Protein AF-A0A2T7Q1V1-F1 (afdb_monomer_lite)

Radius of gyration: 22.01 Å; chains: 1; bounding box: 54×46×66 Å

Secondary structure (DSSP, 8-state):
-----TT---SS-----B-GGGPEEE-GGG--EEEETTEEEETTTTEESSPPSS--TTS-TTBSGGG-TTT---SSS--EEEEEE-SGGG-S-EEEEEEETTEEE-TTS-B--S---HHHHHHHHHHHHHHTSHHHHHHHHHHHT-SS-EEEEEGGG-SSSTTS-EEEEESS-GGGGGHHHHHHTT-S-PPSS--EEEEEE-TT--EEEETTEEEE-HHHHHHHHHHHHHHHHHT------TTSSS--HHHHHHHHHHHHHHHHTTPPPB-EEEEE-TTS-EEEEE-B-TTSPBPP-PPPPPPGGGGGG------

pLDDT: mean 84.34, std 14.97, range [38.72, 98.75]

Foldseek 3Di:
DDDDDPVPADPVGDDLQLDQLRFGWDCVVPQGWGDAPVFIARPVVQFTPDQDPADDPVDPSGHHQVVCSPVGRDSHLFAEKEWAADDDPSPHDIAIWTDDLLWTAGPSRHGDPDDCDDPNVLVSVLLNLLCPAPLSVVLSCLQGNAPAHEYEYAQCPVPVDHQAWAKDFDDPCQLQLQQQVCVVVVHDNHDHQFTYTYTHFRSQADWAAFVPGTDGDSSLSSQLRSLSRSSRRGNQDFQDDPPPQQGGPSNLQSLLRSQSSCVRVVHTRRFWDWDAHPVRDIGIDGQADPVRHGDDDDTRDGDPVCVVVCSDDRD

Sequence (315 aa):
MAGISSKALKPGTPENRKKFNGIEHTTEFDLNTYDAFYRNADPQIGRWWQIDPKPNEMQSLYSMMGNNPISNADPLGDTLRVSFRGGFLGLGRKREVTYNNGTLTNKDGSAYTGKVKGFLGKAVNALNTINGTTDGGKVVSSLQSSTNTFTVKSANLNPNKPGSSEFIETGKDINKSYAVAMTAAGQGKPVLGGVGGDIYWNPSGTSLPVVGGTGVSPITDLAHEMFHAYEANVGMLNNDDPQGTGLSRMEYRASYFENQIRNAIGQPYRREYWFRDASGNQGIAPLLDASGRPIYVPPTTIPPSLLPLGINLIY

Structure (mmCIF, N/CA/C/O backbone):
data_AF-A0A2T7Q1V1-F1
#
_entry.id   AF-A0A2T7Q1V1-F1
#
loop_
_atom_site.group_PDB
_atom_site.id
_atom_site.type_symbol
_atom_site.label_atom_id
_atom_site.label_alt_id
_atom_site.label_comp_id
_atom_site.label_asym_id
_atom_site.label_entity_id
_atom_site.label_seq_id
_atom_site.pdbx_PDB_ins_code
_atom_site.Cartn_x
_atom_site.Cartn_y
_atom_site.Cartn_z
_atom_site.occupancy
_atom_site.B_iso_or_equiv
_atom_site.auth_seq_id
_atom_site.auth_comp_id
_atom_site.auth_asym_id
_atom_site.auth_atom_id
_atom_site.pdbx_PDB_model_num
ATOM 1 N N . MET A 1 1 ? -14.981 -30.235 28.865 1.00 38.72 1 MET A N 1
ATOM 2 C CA . MET A 1 1 ? -14.876 -28.773 29.054 1.00 38.72 1 MET A CA 1
ATOM 3 C C . MET A 1 1 ? -16.260 -28.190 28.792 1.00 38.72 1 MET A C 1
ATOM 5 O O . MET A 1 1 ? -16.728 -28.272 27.665 1.00 38.72 1 MET A O 1
ATOM 9 N N . ALA A 1 2 ? -16.983 -27.771 29.833 1.00 40.97 2 ALA A N 1
ATOM 10 C CA . ALA A 1 2 ? -18.351 -27.267 29.693 1.00 40.97 2 ALA A CA 1
ATOM 11 C C . ALA A 1 2 ? -18.306 -25.761 29.391 1.00 40.97 2 ALA A C 1
ATOM 13 O O . ALA A 1 2 ? -17.833 -24.982 30.213 1.00 40.97 2 ALA A O 1
ATOM 14 N N . GLY A 1 3 ? -18.743 -25.363 28.195 1.00 42.75 3 GLY A N 1
ATOM 15 C CA . GLY A 1 3 ? -18.802 -23.962 27.785 1.00 42.75 3 GLY A CA 1
ATOM 16 C C . GLY A 1 3 ? -19.947 -23.235 28.484 1.00 42.75 3 GLY A C 1
ATOM 17 O O . GLY A 1 3 ? -21.109 -23.607 28.329 1.00 42.75 3 GLY A O 1
ATOM 18 N N . ILE A 1 4 ? -19.629 -22.190 29.246 1.00 53.44 4 ILE A N 1
ATOM 19 C CA . ILE A 1 4 ? -20.638 -21.306 29.832 1.00 53.44 4 ILE A CA 1
ATOM 20 C C . ILE A 1 4 ? -21.050 -20.294 28.757 1.00 53.44 4 ILE A C 1
ATOM 22 O O . ILE A 1 4 ? -20.253 -19.477 28.303 1.00 53.44 4 ILE A O 1
ATOM 26 N N . SER A 1 5 ? -22.309 -20.370 28.327 1.00 52.84 5 SER A N 1
ATOM 27 C CA . SER A 1 5 ? -22.935 -19.390 27.436 1.00 52.84 5 SER A CA 1
ATOM 28 C C . SER A 1 5 ? -23.187 -18.069 28.174 1.00 52.84 5 SER A C 1
ATOM 30 O O . SER A 1 5 ? -23.651 -18.064 29.315 1.00 52.84 5 SER A O 1
ATOM 32 N N . SER A 1 6 ? -22.979 -16.943 27.485 1.00 51.69 6 SER A N 1
ATOM 33 C CA . SER A 1 6 ? -23.220 -15.569 27.964 1.00 51.69 6 SER A CA 1
ATOM 34 C C . SER A 1 6 ? -24.662 -15.274 28.410 1.00 51.69 6 SER A C 1
ATOM 36 O O . SER A 1 6 ? -24.925 -14.211 28.966 1.00 51.69 6 SER A O 1
ATOM 38 N N . LYS A 1 7 ? -25.601 -16.209 28.211 1.00 50.59 7 LYS A N 1
ATOM 39 C CA . LYS A 1 7 ? -27.000 -16.105 28.656 1.00 50.59 7 LYS A CA 1
ATOM 40 C C . LYS A 1 7 ? -27.254 -16.579 30.099 1.00 50.59 7 LYS A C 1
ATOM 42 O O . LYS A 1 7 ? -28.388 -16.488 30.553 1.00 50.59 7 LYS A O 1
ATOM 47 N N . ALA A 1 8 ? -26.244 -17.074 30.823 1.00 51.19 8 ALA A N 1
ATOM 48 C CA . ALA A 1 8 ? -26.403 -17.673 32.160 1.00 51.19 8 ALA A CA 1
ATOM 49 C C . ALA A 1 8 ? -26.124 -16.729 33.358 1.00 51.19 8 ALA A C 1
ATOM 51 O O . ALA A 1 8 ? -26.020 -17.187 34.496 1.00 51.19 8 ALA A O 1
ATOM 52 N N . LEU A 1 9 ? -25.973 -15.421 33.138 1.00 54.28 9 LEU A N 1
ATOM 53 C CA . LEU A 1 9 ? -25.440 -14.489 34.138 1.00 54.28 9 LEU A CA 1
ATOM 54 C C . LEU A 1 9 ? -26.540 -13.782 34.968 1.00 54.28 9 LEU A C 1
ATOM 56 O O . LEU A 1 9 ? -27.310 -12.983 34.440 1.00 54.28 9 LEU A O 1
ATOM 60 N N . LYS A 1 10 ? -26.605 -14.088 36.277 1.00 51.00 10 LYS A N 1
ATOM 61 C CA . LYS A 1 10 ? -27.482 -13.464 37.301 1.00 51.00 10 LYS A CA 1
ATOM 62 C C . LYS A 1 10 ? -26.928 -12.102 37.790 1.00 51.00 10 LYS A C 1
ATOM 64 O O . LYS A 1 10 ? -25.728 -11.881 37.652 1.00 51.00 10 LYS A O 1
ATOM 69 N N . PRO A 1 11 ? -27.737 -11.212 38.409 1.00 45.94 11 PRO A N 1
ATOM 70 C CA . PRO A 1 11 ? -27.258 -9.935 38.959 1.00 45.94 11 PRO A CA 1
ATOM 71 C C . PRO A 1 11 ? -26.260 -10.189 40.102 1.00 45.94 11 PRO A C 1
ATOM 73 O O . PRO A 1 11 ? -26.594 -10.906 41.043 1.00 45.94 11 PRO A O 1
ATOM 76 N N . GLY A 1 12 ? -25.040 -9.648 39.993 1.00 52.34 12 GLY A N 1
ATOM 77 C CA . GLY A 1 12 ? -23.857 -10.078 40.771 1.00 52.34 12 GLY A CA 1
ATOM 78 C C . GLY A 1 12 ? -22.806 -10.840 39.941 1.00 52.34 12 GLY A C 1
ATOM 79 O O . GLY A 1 12 ? -22.002 -11.588 40.486 1.00 52.34 12 GLY A O 1
ATOM 80 N N . THR A 1 13 ? -22.861 -10.673 38.617 1.00 61.16 13 THR A N 1
ATOM 81 C CA . THR A 1 13 ? -21.975 -11.202 37.566 1.00 61.16 13 THR A CA 1
ATOM 82 C C . THR A 1 13 ? -20.467 -11.101 37.852 1.00 61.16 13 THR A C 1
ATOM 84 O O . THR A 1 13 ? -20.061 -10.247 38.637 1.00 61.16 13 THR A O 1
ATOM 87 N N . PRO A 1 14 ? -19.619 -11.903 37.164 1.00 58.81 14 PRO A N 1
ATOM 88 C CA . PRO A 1 14 ? -18.165 -11.794 37.251 1.00 58.81 14 PRO A CA 1
ATOM 89 C C . PRO A 1 14 ? -17.703 -10.370 36.932 1.00 58.81 14 PRO A C 1
ATOM 91 O O . PRO A 1 14 ? -18.271 -9.694 36.071 1.00 58.81 14 PRO A O 1
ATOM 94 N N . GLU A 1 15 ? -16.680 -9.927 37.655 1.00 63.25 15 GLU A N 1
ATOM 95 C CA . GLU A 1 15 ? -16.065 -8.613 37.496 1.00 63.25 15 GLU A CA 1
ATOM 96 C C . GLU A 1 15 ? -15.695 -8.350 36.028 1.00 63.25 15 GLU A C 1
ATOM 98 O O . GLU A 1 15 ? -15.137 -9.218 35.350 1.00 63.25 15 GLU A O 1
ATOM 103 N N . ASN A 1 16 ? -15.986 -7.144 35.526 1.00 68.81 16 ASN A N 1
ATOM 104 C CA . ASN A 1 16 ? -15.495 -6.737 34.215 1.00 68.81 16 ASN A CA 1
ATOM 105 C C . ASN A 1 16 ? -13.973 -6.560 34.280 1.00 68.81 16 ASN A C 1
ATOM 107 O O . ASN A 1 16 ? -13.468 -5.560 34.794 1.00 68.81 16 ASN A O 1
ATOM 111 N N . ARG A 1 17 ? -13.252 -7.537 33.730 1.00 75.25 17 ARG A N 1
ATOM 112 C CA . ARG A 1 17 ? -11.790 -7.520 33.665 1.00 75.25 17 ARG A CA 1
ATOM 113 C C . ARG A 1 17 ? -11.255 -6.610 32.567 1.00 75.25 17 ARG A C 1
ATOM 115 O O . ARG A 1 17 ? -10.113 -6.196 32.652 1.00 75.25 17 ARG A O 1
ATOM 122 N N . LYS A 1 18 ? -12.048 -6.226 31.565 1.00 70.69 18 LYS A N 1
ATOM 123 C CA . LYS A 1 18 ? -11.593 -5.306 30.512 1.00 70.69 18 LYS A CA 1
ATOM 124 C C . LYS A 1 18 ? -11.646 -3.865 31.016 1.00 70.69 18 LYS A C 1
ATOM 126 O O . LYS A 1 18 ? -12.703 -3.234 30.960 1.00 70.69 18 LYS A O 1
ATOM 131 N N . LYS A 1 19 ? -10.522 -3.374 31.548 1.00 78.19 19 LYS A N 1
ATOM 132 C CA . LYS A 1 19 ? -10.411 -2.050 32.188 1.00 78.19 19 LYS A CA 1
ATOM 133 C C . LYS A 1 19 ? -9.605 -1.086 31.307 1.00 78.19 19 LYS A C 1
ATOM 135 O O . LYS A 1 19 ? -10.123 -0.611 30.297 1.00 78.19 19 LYS A O 1
ATOM 140 N N . PHE A 1 20 ? -8.361 -0.777 31.674 1.00 65.31 20 PHE A N 1
ATOM 141 C CA . PHE A 1 20 ? -7.490 0.151 30.947 1.00 65.31 20 PHE A CA 1
ATOM 142 C C . PHE A 1 20 ? -7.353 -0.230 29.461 1.00 65.31 20 PHE A C 1
ATOM 144 O O . PHE A 1 20 ? -7.002 -1.360 29.133 1.00 65.31 20 PHE A O 1
ATOM 151 N N . ASN A 1 21 ? -7.679 0.705 28.559 1.00 60.19 21 ASN A N 1
ATOM 152 C CA . ASN A 1 21 ? -7.690 0.516 27.098 1.00 60.19 21 ASN A CA 1
ATOM 153 C C . ASN A 1 21 ? -8.472 -0.717 26.592 1.00 60.19 21 ASN A C 1
ATOM 155 O O . ASN A 1 21 ? -8.203 -1.210 25.502 1.00 60.19 21 ASN A O 1
ATOM 159 N N . GLY A 1 22 ? -9.443 -1.228 27.361 1.00 64.44 22 GLY A N 1
ATOM 160 C CA . GLY A 1 22 ? -10.198 -2.437 27.002 1.00 64.44 22 GLY A CA 1
ATOM 161 C C . GLY A 1 22 ? -9.392 -3.742 27.091 1.00 64.44 22 GLY A C 1
ATOM 162 O O . GLY A 1 22 ? -9.898 -4.790 26.681 1.00 64.44 22 GLY A O 1
ATOM 163 N N . ILE A 1 23 ? -8.175 -3.676 27.642 1.00 71.94 23 ILE A N 1
ATOM 164 C CA . ILE A 1 23 ? -7.266 -4.803 27.865 1.00 71.94 23 ILE A CA 1
ATOM 165 C C . ILE A 1 23 ? -7.710 -5.562 29.120 1.00 71.94 23 ILE A C 1
ATOM 167 O O . ILE A 1 23 ? -8.238 -4.968 30.069 1.00 71.94 23 ILE A O 1
ATOM 171 N N . GLU A 1 24 ? -7.541 -6.884 29.112 1.00 78.56 24 GLU A N 1
ATOM 172 C CA . GLU A 1 24 ? -7.927 -7.735 30.234 1.00 78.56 24 GLU A CA 1
ATOM 173 C C . GLU A 1 24 ? -6.992 -7.524 31.430 1.00 78.56 24 GLU A C 1
ATOM 175 O O . GLU A 1 24 ? -5.782 -7.669 31.331 1.00 78.56 24 GLU A O 1
ATOM 180 N N . HIS A 1 25 ? -7.570 -7.150 32.566 1.00 84.12 25 HIS A N 1
ATOM 181 C CA . HIS A 1 25 ? -6.905 -6.979 33.846 1.00 84.12 25 HIS A CA 1
ATOM 182 C C . HIS A 1 25 ? -6.891 -8.305 34.600 1.00 84.12 25 HIS A C 1
ATOM 184 O O . HIS A 1 25 ? -7.949 -8.895 34.853 1.00 84.12 25 HIS A O 1
ATOM 190 N N . THR A 1 26 ? -5.707 -8.725 35.023 1.00 80.81 26 THR A N 1
ATOM 191 C CA . THR A 1 26 ? -5.497 -9.903 35.855 1.00 80.81 26 THR A CA 1
ATOM 192 C C . THR A 1 26 ? -4.899 -9.513 37.203 1.00 80.81 26 THR A C 1
ATOM 194 O O . THR A 1 26 ? -4.046 -8.635 37.313 1.00 80.81 26 THR A O 1
ATOM 197 N N . THR A 1 27 ? -5.371 -10.174 38.255 1.00 80.81 27 THR A N 1
ATOM 198 C CA . THR A 1 27 ? -4.823 -10.082 39.616 1.00 80.81 27 THR A CA 1
ATOM 199 C C . THR A 1 27 ? -4.119 -11.378 40.004 1.00 80.81 27 THR A C 1
ATOM 201 O O . THR A 1 27 ? -3.985 -11.683 41.187 1.00 80.81 27 THR A O 1
ATOM 204 N N . GLU A 1 28 ? -3.728 -12.192 39.020 1.00 76.19 28 GLU A N 1
ATOM 205 C CA . GLU A 1 28 ? -3.004 -13.432 39.278 1.00 76.19 28 GLU A CA 1
ATOM 206 C C . GLU A 1 28 ? -1.693 -13.125 40.013 1.00 76.19 28 GLU A C 1
ATOM 208 O O . GLU A 1 28 ? -0.983 -12.175 39.675 1.00 76.19 28 GLU A O 1
ATOM 213 N N . PHE A 1 29 ? -1.418 -13.894 41.068 1.00 78.81 29 PHE A N 1
ATOM 214 C CA . PHE A 1 29 ? -0.290 -13.674 41.981 1.00 78.81 29 PHE A CA 1
ATOM 215 C C . PHE A 1 29 ? -0.235 -12.263 42.607 1.00 78.81 29 PHE A C 1
ATOM 217 O O . PHE A 1 29 ? 0.848 -11.789 42.937 1.00 78.81 29 PHE A O 1
ATOM 224 N N . ASP A 1 30 ? -1.382 -11.586 42.756 1.00 77.56 30 ASP A N 1
ATOM 225 C CA . ASP A 1 30 ? -1.507 -10.214 43.280 1.00 77.56 30 ASP A CA 1
ATOM 226 C C . ASP A 1 30 ? -0.736 -9.139 42.477 1.00 77.56 30 ASP A C 1
ATOM 228 O O . ASP A 1 30 ? -0.529 -8.019 42.947 1.00 77.56 30 ASP A O 1
ATOM 232 N N . LEU A 1 31 ? -0.349 -9.434 41.228 1.00 77.06 31 LEU A N 1
ATOM 233 C CA . LEU A 1 31 ? 0.515 -8.563 40.414 1.00 77.06 31 LEU A CA 1
ATOM 234 C C . LEU A 1 31 ? -0.212 -7.383 39.737 1.00 77.06 31 LEU A C 1
ATOM 236 O O . LEU A 1 31 ? 0.450 -6.437 39.317 1.00 77.06 31 LEU A O 1
ATOM 240 N N . ASN A 1 32 ? -1.550 -7.398 39.671 1.00 84.31 32 ASN A N 1
ATOM 241 C CA . ASN A 1 32 ? -2.395 -6.334 39.093 1.00 84.31 32 ASN A CA 1
ATOM 242 C C . ASN A 1 32 ? -1.916 -5.843 37.709 1.00 84.31 32 ASN A C 1
ATOM 244 O O . ASN A 1 32 ? -1.554 -4.677 37.539 1.00 84.31 32 ASN A O 1
ATOM 248 N N . THR A 1 33 ? -1.912 -6.729 36.713 1.00 86.12 33 THR A N 1
ATOM 249 C CA . THR A 1 33 ? -1.391 -6.453 35.365 1.00 86.12 33 THR A CA 1
ATOM 250 C C . THR A 1 33 ? -2.461 -6.503 34.281 1.00 86.12 33 THR A C 1
ATOM 252 O O . THR A 1 33 ? -3.592 -6.935 34.502 1.00 86.12 33 THR A O 1
ATOM 255 N N . TYR A 1 34 ? -2.113 -6.007 33.095 1.00 82.06 34 TYR A N 1
ATOM 256 C CA . TYR A 1 34 ? -2.966 -5.971 31.911 1.00 82.06 34 TYR A CA 1
ATOM 257 C C . TYR A 1 34 ? -2.398 -6.869 30.814 1.00 82.06 34 TYR A C 1
ATOM 259 O O . TYR A 1 34 ? -1.319 -6.591 30.302 1.00 82.06 34 TYR A O 1
ATOM 267 N N . ASP A 1 35 ? -3.131 -7.905 30.424 1.00 79.50 35 ASP A N 1
ATOM 268 C CA . ASP A 1 35 ? -2.711 -8.883 29.418 1.00 79.50 35 ASP A CA 1
ATOM 269 C C . ASP A 1 35 ? -3.146 -8.434 28.015 1.00 79.50 35 ASP A C 1
ATOM 271 O O . AS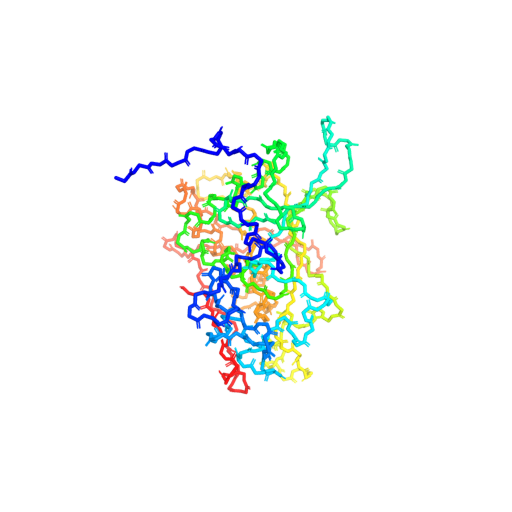P A 1 35 ? -4.274 -8.673 27.568 1.00 79.50 35 ASP A O 1
ATOM 275 N N . ALA A 1 36 ? -2.277 -7.675 27.341 1.00 71.75 36 ALA A N 1
ATOM 276 C CA . ALA A 1 36 ? -2.470 -7.323 25.941 1.00 71.75 36 ALA A CA 1
ATOM 277 C C . ALA A 1 36 ? -1.902 -8.436 25.054 1.00 71.75 36 ALA A C 1
ATOM 279 O O . ALA A 1 36 ? -0.895 -9.056 25.373 1.00 71.75 36 ALA A O 1
ATOM 280 N N . PHE A 1 37 ? -2.496 -8.632 23.876 1.00 64.44 37 PHE A N 1
ATOM 281 C CA . PHE A 1 37 ? -2.224 -9.793 23.017 1.00 64.44 37 PHE A CA 1
ATOM 282 C C . PHE A 1 37 ? -0.732 -10.073 22.740 1.00 64.44 37 PHE A C 1
ATOM 284 O O . PHE A 1 37 ? -0.329 -11.226 22.631 1.00 64.44 37 PHE A O 1
ATOM 291 N N . TYR A 1 38 ? 0.091 -9.026 22.635 1.00 62.25 38 TYR A N 1
ATOM 292 C CA . TYR A 1 38 ? 1.531 -9.162 22.404 1.00 62.25 38 TYR A CA 1
ATOM 293 C C . TYR A 1 38 ? 2.384 -8.982 23.668 1.00 62.25 38 TYR A C 1
ATOM 295 O O . TYR A 1 38 ? 3.568 -9.319 23.643 1.00 62.25 38 TYR A O 1
ATOM 303 N N . ARG A 1 39 ? 1.836 -8.385 24.738 1.00 78.88 39 ARG A N 1
ATOM 304 C CA . ARG A 1 39 ? 2.589 -7.923 25.914 1.00 78.88 39 ARG A CA 1
ATOM 305 C C . ARG A 1 39 ? 1.713 -7.738 27.150 1.00 78.88 39 ARG A C 1
ATOM 307 O O . ARG A 1 39 ? 0.607 -7.222 27.067 1.00 78.88 39 ARG A O 1
ATOM 314 N N . ASN A 1 40 ? 2.301 -7.971 28.313 1.00 83.88 40 ASN A N 1
ATOM 315 C CA . ASN A 1 40 ? 1.735 -7.625 29.606 1.00 83.88 40 ASN A CA 1
ATOM 316 C C . ASN A 1 40 ? 2.145 -6.206 30.003 1.00 83.88 40 ASN A C 1
ATOM 318 O O . ASN A 1 40 ? 3.335 -5.884 30.063 1.00 83.88 40 ASN A O 1
ATOM 322 N N . ALA A 1 41 ? 1.154 -5.361 30.262 1.00 80.56 41 ALA A N 1
ATOM 323 C CA . ALA A 1 41 ? 1.312 -4.024 30.810 1.00 80.56 41 ALA A CA 1
ATOM 324 C C . ALA A 1 41 ? 1.282 -4.075 32.338 1.00 80.56 41 ALA A C 1
ATOM 326 O O . ALA A 1 41 ? 0.350 -4.608 32.943 1.00 80.56 41 ALA A O 1
ATOM 327 N N . ASP A 1 42 ? 2.275 -3.448 32.954 1.00 85.94 42 ASP A N 1
ATOM 328 C CA . ASP A 1 42 ? 2.325 -3.208 34.385 1.00 85.94 42 ASP A CA 1
ATOM 329 C C . ASP A 1 42 ? 1.939 -1.750 34.670 1.00 85.94 42 ASP A C 1
ATOM 331 O O . ASP A 1 42 ? 2.714 -0.823 34.385 1.00 85.94 42 ASP A O 1
ATOM 335 N N . PRO A 1 43 ? 0.735 -1.516 35.215 1.00 78.81 43 PRO A N 1
ATOM 336 C CA . PRO A 1 43 ? 0.249 -0.173 35.482 1.00 78.81 43 PRO A CA 1
ATOM 337 C C . PRO A 1 43 ? 0.993 0.502 36.642 1.00 78.81 43 PRO A C 1
ATOM 339 O O . PRO A 1 43 ? 0.968 1.728 36.719 1.00 78.81 43 PRO A O 1
ATOM 342 N N . GLN A 1 44 ? 1.656 -0.254 37.526 1.00 81.00 44 GLN A N 1
ATOM 343 C CA . GLN A 1 44 ? 2.334 0.292 38.707 1.00 81.00 44 GLN A CA 1
ATOM 344 C C . GLN A 1 44 ? 3.626 1.011 38.318 1.00 81.00 44 GLN A C 1
ATOM 346 O O . GLN A 1 44 ? 3.949 2.067 38.859 1.00 81.00 44 GLN A O 1
ATOM 351 N N . ILE A 1 45 ? 4.348 0.454 37.345 1.00 81.06 45 ILE A N 1
ATOM 352 C CA . ILE A 1 45 ? 5.605 1.021 36.840 1.00 81.06 45 ILE A CA 1
ATOM 353 C C . ILE A 1 45 ? 5.445 1.729 35.490 1.00 81.06 45 ILE A C 1
ATOM 355 O O . ILE A 1 45 ? 6.377 2.392 35.034 1.00 81.06 45 ILE A O 1
ATOM 359 N N . GLY A 1 46 ? 4.285 1.605 34.837 1.00 76.50 46 GLY A N 1
ATOM 360 C CA . GLY A 1 46 ? 4.034 2.191 33.520 1.00 76.50 46 GLY A CA 1
ATOM 361 C C . GLY A 1 46 ? 4.946 1.599 32.442 1.00 76.50 46 GLY A C 1
ATOM 362 O O . GLY A 1 46 ? 5.514 2.332 31.621 1.00 76.50 46 GLY A O 1
ATOM 363 N N . ARG A 1 47 ? 5.149 0.278 32.478 1.00 82.06 47 ARG A N 1
ATOM 364 C CA . ARG A 1 47 ? 6.047 -0.451 31.572 1.00 82.06 47 ARG A CA 1
ATOM 365 C C . ARG A 1 47 ? 5.392 -1.712 31.037 1.00 82.06 47 ARG A C 1
ATOM 367 O O . ARG A 1 47 ? 4.483 -2.264 31.645 1.00 82.06 47 ARG A O 1
ATOM 374 N N . TRP A 1 48 ? 5.916 -2.185 29.919 1.00 81.75 48 TRP A N 1
ATOM 375 C CA . TRP A 1 48 ? 5.690 -3.544 29.453 1.00 81.75 48 TRP A CA 1
ATOM 376 C C . TRP A 1 48 ? 6.649 -4.501 30.152 1.00 81.75 48 TRP A C 1
ATOM 378 O O . TRP A 1 48 ? 7.784 -4.130 30.444 1.00 81.75 48 TRP A O 1
ATOM 388 N N . TRP A 1 49 ? 6.219 -5.732 30.404 1.00 81.75 49 TRP A N 1
ATOM 389 C CA . TRP A 1 49 ? 7.118 -6.784 30.893 1.00 81.75 49 TRP A CA 1
ATOM 390 C C . TRP A 1 49 ? 7.942 -7.415 29.774 1.00 81.75 49 TRP A C 1
ATOM 392 O O . TRP A 1 49 ? 9.060 -7.870 29.995 1.00 81.75 49 TRP A O 1
ATOM 402 N N . GLN A 1 50 ? 7.399 -7.424 28.563 1.00 82.69 50 GLN A N 1
ATOM 403 C CA . GLN A 1 50 ? 8.087 -7.847 27.357 1.00 82.69 50 GLN A CA 1
ATOM 404 C C . GLN A 1 50 ? 8.589 -6.622 26.597 1.00 82.69 50 GLN A C 1
ATOM 406 O O . GLN A 1 50 ? 7.996 -5.542 26.661 1.00 82.69 50 GLN A O 1
ATOM 411 N N . ILE A 1 51 ? 9.674 -6.814 25.849 1.00 72.62 51 ILE A N 1
ATOM 412 C CA . ILE A 1 51 ? 10.179 -5.814 24.910 1.00 72.62 51 ILE A CA 1
ATOM 413 C C . ILE A 1 51 ? 9.042 -5.411 23.969 1.00 72.62 51 ILE A C 1
ATOM 415 O O . ILE A 1 51 ? 8.325 -6.266 23.445 1.00 72.62 51 ILE A O 1
ATOM 419 N N . ASP A 1 52 ? 8.871 -4.105 23.775 1.00 59.22 52 ASP A N 1
ATOM 420 C CA . ASP A 1 52 ? 7.963 -3.561 22.778 1.00 59.22 52 ASP A CA 1
ATOM 421 C C . ASP A 1 52 ? 8.305 -4.162 21.413 1.00 59.22 52 ASP A C 1
ATOM 423 O O . ASP A 1 52 ? 9.441 -3.995 20.972 1.00 59.22 52 ASP A O 1
ATOM 427 N N . PRO A 1 53 ? 7.364 -4.828 20.713 1.00 58.31 53 PRO A N 1
ATOM 428 C CA . PRO A 1 53 ? 7.569 -5.205 19.319 1.00 58.31 53 PRO A CA 1
ATOM 429 C C . PRO A 1 53 ? 7.851 -3.986 18.419 1.00 58.31 53 PRO A C 1
ATOM 431 O O . PRO A 1 53 ? 8.316 -4.151 17.295 1.00 58.31 53 PRO A O 1
ATOM 434 N N . LYS A 1 54 ? 7.550 -2.772 18.903 1.00 56.16 54 LYS A N 1
ATOM 435 C CA . LYS A 1 54 ? 7.696 -1.465 18.255 1.00 56.16 54 LYS A CA 1
ATOM 436 C C . LYS A 1 54 ? 8.469 -0.479 19.154 1.00 56.16 54 LYS A C 1
ATOM 438 O O . LYS A 1 54 ? 7.916 0.542 19.579 1.00 56.16 54 LYS A O 1
ATOM 443 N N . PRO A 1 55 ? 9.735 -0.759 19.495 1.00 55.91 55 PRO A N 1
ATOM 444 C CA . PRO A 1 55 ? 10.482 0.120 20.377 1.00 55.91 55 PRO A CA 1
ATOM 445 C C . PRO A 1 55 ? 10.746 1.467 19.694 1.00 55.91 55 PRO A C 1
ATOM 447 O O . PRO A 1 55 ? 11.000 1.541 18.494 1.00 55.91 55 PRO A O 1
ATOM 450 N N . ASN A 1 56 ? 10.704 2.548 20.468 1.00 57.50 56 ASN A N 1
ATOM 451 C CA . ASN A 1 56 ? 11.200 3.851 20.039 1.00 57.50 56 ASN A CA 1
ATOM 452 C C . ASN A 1 56 ? 12.618 4.013 20.590 1.00 57.50 56 ASN A C 1
ATOM 454 O O . ASN A 1 56 ? 12.805 3.897 21.796 1.00 57.50 56 ASN A O 1
ATOM 458 N N . GLU A 1 57 ? 13.598 4.308 19.736 1.00 58.91 57 GLU A N 1
ATOM 459 C CA . GLU A 1 57 ? 15.012 4.459 20.120 1.00 58.91 57 GLU A CA 1
ATOM 460 C C . GLU A 1 57 ? 15.248 5.540 21.186 1.00 58.91 57 GLU A C 1
ATOM 462 O O . GLU A 1 57 ? 16.204 5.474 21.954 1.00 58.91 57 GLU A O 1
ATOM 467 N N . MET A 1 58 ? 14.355 6.530 21.268 1.00 55.22 58 MET A N 1
ATOM 468 C CA . MET A 1 58 ? 14.407 7.590 22.277 1.00 55.22 58 MET A CA 1
ATOM 469 C C . MET A 1 58 ? 13.763 7.188 23.611 1.00 55.22 58 MET A C 1
ATOM 471 O O . MET A 1 58 ? 13.673 8.006 24.529 1.00 55.22 58 MET A O 1
ATOM 475 N N . GLN A 1 59 ? 13.259 5.961 23.724 1.00 65.50 59 GLN A N 1
ATOM 476 C CA . GLN A 1 59 ? 12.564 5.461 24.899 1.00 65.50 59 GLN A CA 1
ATOM 477 C C . GLN A 1 59 ? 13.087 4.083 25.298 1.00 65.50 59 GLN A C 1
ATOM 479 O O . GLN A 1 59 ? 13.741 3.377 24.539 1.00 65.50 59 GLN A O 1
ATOM 484 N N . SER A 1 60 ? 12.794 3.686 26.534 1.00 74.81 60 SER A N 1
ATOM 485 C CA . SER A 1 60 ? 13.065 2.317 26.960 1.00 74.81 60 SER A CA 1
ATOM 486 C C . SER A 1 60 ? 12.327 1.328 26.053 1.00 74.81 60 SER A C 1
ATOM 488 O O . SER A 1 60 ? 11.166 1.556 25.712 1.00 74.81 60 SER A O 1
ATOM 490 N N . LEU A 1 61 ? 12.960 0.191 25.755 1.00 77.75 61 LEU A N 1
ATOM 491 C CA . LEU A 1 61 ? 12.331 -0.947 25.071 1.00 77.75 61 LEU A CA 1
ATOM 492 C C . LEU A 1 61 ? 11.074 -1.458 25.791 1.00 77.75 61 LEU A C 1
ATOM 494 O O . LEU A 1 61 ? 10.263 -2.150 25.195 1.00 77.75 61 LEU A O 1
ATOM 498 N N . TYR A 1 62 ? 10.901 -1.105 27.063 1.00 78.69 62 TYR A N 1
ATOM 499 C CA . TYR A 1 62 ? 9.752 -1.466 27.888 1.00 78.69 62 TYR A CA 1
ATOM 500 C C . TYR A 1 62 ? 8.791 -0.282 28.097 1.00 78.69 62 TYR A C 1
ATOM 502 O O . TYR A 1 62 ? 7.917 -0.332 28.959 1.00 78.69 62 TYR A O 1
ATOM 510 N N . SER A 1 63 ? 8.956 0.821 27.357 1.00 71.44 63 SER A N 1
ATOM 511 C CA . SER A 1 63 ? 8.152 2.039 27.510 1.00 71.44 63 SER A CA 1
ATOM 512 C C . SER A 1 63 ? 6.699 1.815 27.100 1.00 71.44 63 SER A C 1
ATOM 514 O O . SER A 1 63 ? 6.405 1.400 25.982 1.00 71.44 63 SER A O 1
ATOM 516 N N . MET A 1 64 ? 5.775 2.130 28.008 1.00 67.38 64 MET A N 1
ATOM 517 C CA . MET A 1 64 ? 4.341 1.967 27.805 1.00 67.38 64 MET A CA 1
ATOM 518 C C . MET A 1 64 ? 3.704 3.240 27.238 1.00 67.38 64 MET A C 1
ATOM 520 O O . MET A 1 64 ? 3.810 4.307 27.841 1.00 67.38 64 MET A O 1
ATOM 524 N N . MET A 1 65 ? 3.069 3.139 26.060 1.00 66.88 65 MET A N 1
ATOM 525 C CA . MET A 1 65 ? 2.322 4.216 25.379 1.00 66.88 65 MET A CA 1
ATOM 526 C C . MET A 1 65 ? 3.069 5.561 25.312 1.00 66.88 65 MET A C 1
ATOM 528 O O . MET A 1 65 ? 2.517 6.634 25.577 1.00 66.88 65 MET A O 1
ATOM 532 N N . GLY A 1 66 ? 4.362 5.526 24.984 1.00 65.44 66 GLY A N 1
ATOM 533 C CA . GLY A 1 66 ? 5.154 6.749 24.886 1.00 65.44 66 GLY A CA 1
ATOM 534 C C . GLY A 1 66 ? 5.432 7.419 26.235 1.00 65.44 66 GLY A C 1
ATOM 535 O O . GLY A 1 66 ? 5.705 8.617 26.257 1.00 65.44 66 GLY A O 1
ATOM 536 N N . ASN A 1 67 ? 5.320 6.678 27.343 1.00 67.31 67 ASN A N 1
ATOM 537 C CA . ASN A 1 67 ? 5.351 7.183 28.715 1.00 67.31 67 ASN A CA 1
ATOM 538 C C . ASN A 1 67 ? 4.192 8.145 29.059 1.00 67.31 67 ASN A C 1
ATOM 540 O O . ASN A 1 67 ? 4.266 8.882 30.041 1.00 67.31 67 ASN A O 1
ATOM 544 N N . ASN A 1 68 ? 3.121 8.151 28.255 1.00 64.81 68 ASN A N 1
ATOM 545 C CA . ASN A 1 68 ? 1.925 8.962 28.484 1.00 64.81 68 ASN A CA 1
ATOM 546 C C . ASN A 1 68 ? 0.634 8.147 28.244 1.00 64.81 68 ASN A C 1
ATOM 548 O O . ASN A 1 68 ? -0.083 8.387 27.268 1.00 64.81 68 ASN A O 1
ATOM 552 N N . PRO A 1 69 ? 0.315 7.191 29.137 1.00 52.75 69 PRO A N 1
ATOM 553 C CA . PRO A 1 69 ? -0.853 6.310 29.021 1.00 52.75 69 PRO A CA 1
ATOM 554 C C . PRO A 1 69 ? -2.210 7.020 29.193 1.00 52.75 69 PRO A C 1
ATOM 556 O O . PRO A 1 69 ? -3.248 6.393 29.001 1.00 52.75 69 PRO A O 1
ATOM 559 N N . ILE A 1 70 ? -2.219 8.309 29.559 1.00 56.25 70 ILE A N 1
ATOM 560 C CA . ILE A 1 70 ? -3.437 9.130 29.677 1.00 56.25 70 ILE A CA 1
ATOM 561 C C . ILE A 1 70 ? -3.834 9.697 28.309 1.00 56.25 70 ILE A C 1
ATOM 563 O O . ILE A 1 70 ? -5.008 9.670 27.945 1.00 56.25 70 ILE A O 1
ATOM 567 N N . SER A 1 71 ? -2.862 10.209 27.545 1.00 46.94 71 SER A N 1
ATOM 568 C CA . SER A 1 71 ? -3.113 10.808 26.226 1.00 46.94 71 SER A CA 1
ATOM 569 C C . SER A 1 71 ? -3.020 9.805 25.075 1.00 46.94 71 SER A C 1
ATOM 571 O O . SER A 1 71 ? -3.642 10.015 24.033 1.00 46.94 71 SER A O 1
ATOM 573 N N . ASN A 1 72 ? -2.247 8.730 25.247 1.00 49.16 72 ASN A N 1
ATOM 574 C CA . ASN A 1 72 ? -2.013 7.721 24.223 1.00 49.16 72 ASN A CA 1
ATOM 575 C C . ASN A 1 72 ? -2.704 6.415 24.623 1.00 49.16 72 ASN A C 1
ATOM 577 O O . ASN A 1 72 ? -2.266 5.717 25.535 1.00 49.16 72 ASN A O 1
ATOM 581 N N . ALA A 1 73 ? -3.777 6.081 23.912 1.00 49.31 73 ALA A N 1
ATOM 582 C CA . ALA A 1 73 ? -4.389 4.765 23.987 1.00 49.31 73 ALA A CA 1
ATOM 583 C C . ALA A 1 73 ? -3.800 3.895 22.878 1.00 49.31 73 ALA A C 1
ATOM 585 O O . ALA A 1 73 ? -3.877 4.257 21.703 1.00 49.31 73 ALA A O 1
ATOM 586 N N . ASP A 1 74 ? -3.250 2.745 23.254 1.00 53.44 74 ASP A N 1
ATOM 587 C CA . ASP A 1 74 ? -2.853 1.706 22.310 1.00 53.44 74 ASP A CA 1
ATOM 588 C C . ASP A 1 74 ? -3.548 0.387 22.682 1.00 53.44 74 ASP A C 1
ATOM 590 O O . ASP A 1 74 ? -2.958 -0.447 23.368 1.00 53.44 74 ASP A O 1
ATOM 594 N N . PRO A 1 75 ? -4.840 0.223 22.329 1.00 47.22 75 PRO A N 1
ATOM 595 C CA . PRO A 1 75 ? -5.611 -0.952 22.726 1.00 47.22 75 PRO A CA 1
ATOM 596 C C . PRO A 1 75 ? -5.086 -2.264 22.126 1.00 47.22 75 PRO A C 1
ATOM 598 O O . PRO A 1 75 ? -5.371 -3.322 22.678 1.00 47.22 75 PRO A O 1
ATOM 601 N N . LEU A 1 76 ? -4.370 -2.204 20.989 1.00 46.22 76 LEU A N 1
ATOM 602 C CA . LEU A 1 76 ? -3.979 -3.378 20.189 1.00 46.22 76 LEU A CA 1
ATOM 603 C C . LEU A 1 76 ? -2.642 -3.249 19.427 1.00 46.22 76 LEU A C 1
ATOM 605 O O . LEU A 1 76 ? -2.120 -4.256 18.958 1.00 46.22 76 LEU A O 1
ATOM 609 N N . GLY A 1 77 ? -2.071 -2.053 19.281 1.00 49.62 77 GLY A N 1
ATOM 610 C CA . GLY A 1 77 ? -0.942 -1.803 18.389 1.00 49.62 77 GLY A CA 1
ATOM 611 C C . GLY A 1 77 ? -1.353 -1.635 16.926 1.00 49.62 77 GLY A C 1
ATOM 612 O O . GLY A 1 77 ? -0.575 -2.038 16.071 1.00 49.62 77 GLY A O 1
ATOM 613 N N . ASP A 1 78 ? -2.521 -1.062 16.609 1.00 53.75 78 ASP A N 1
ATOM 614 C CA . ASP A 1 78 ? -3.114 -1.150 15.261 1.00 53.75 78 ASP A CA 1
ATOM 615 C C . ASP A 1 78 ? -3.294 0.205 14.551 1.00 53.75 78 ASP A C 1
ATOM 617 O O . ASP A 1 78 ? -3.970 1.113 15.051 1.00 53.75 78 ASP A O 1
ATOM 621 N N . THR A 1 79 ? -2.761 0.330 13.330 1.00 70.19 79 THR A N 1
ATOM 622 C CA . THR A 1 79 ? -2.741 1.604 12.582 1.00 70.19 79 THR A CA 1
ATOM 623 C C . THR A 1 79 ? -3.245 1.556 11.136 1.00 70.19 79 THR A C 1
ATOM 625 O O . THR A 1 79 ? -3.353 2.615 10.511 1.00 70.19 79 THR A O 1
ATOM 628 N N . LEU A 1 80 ? -3.662 0.390 10.624 1.00 87.12 80 LEU A N 1
ATOM 629 C CA . LEU A 1 80 ? -4.323 0.267 9.318 1.00 87.12 80 LEU A CA 1
ATOM 630 C C . LEU A 1 80 ? -5.846 0.433 9.451 1.00 87.12 80 LEU A C 1
ATOM 632 O O . LEU A 1 80 ? -6.547 -0.392 10.041 1.00 87.12 80 LEU A O 1
ATOM 636 N N . ARG A 1 81 ? -6.374 1.519 8.892 1.00 93.50 81 ARG A N 1
ATOM 637 C CA . ARG A 1 81 ? -7.780 1.925 8.992 1.00 93.50 81 ARG A CA 1
ATOM 638 C C . ARG A 1 81 ? -8.470 1.903 7.638 1.00 93.50 81 ARG A C 1
ATOM 640 O O . ARG A 1 81 ? -7.847 2.091 6.600 1.00 93.50 81 ARG A O 1
ATOM 647 N N . VAL A 1 82 ? -9.792 1.763 7.654 1.00 93.88 82 VAL A N 1
ATOM 648 C CA . VAL A 1 82 ? -10.656 1.946 6.483 1.00 93.88 82 VAL A CA 1
ATOM 649 C C . VAL A 1 82 ? -11.633 3.081 6.762 1.00 93.88 82 VAL A C 1
ATOM 651 O O . VAL A 1 82 ? -12.419 3.024 7.711 1.00 93.88 82 VAL A O 1
ATOM 654 N N . SER A 1 83 ? -11.610 4.110 5.915 1.00 95.06 83 SER A N 1
ATOM 655 C CA . SER A 1 83 ? -12.541 5.233 5.972 1.00 95.06 83 SER A CA 1
ATOM 656 C C . SER A 1 83 ? -13.651 5.086 4.941 1.00 95.06 83 SER A C 1
ATOM 658 O O . SER A 1 83 ? -13.406 4.900 3.751 1.00 95.06 83 SER A O 1
ATOM 660 N N . PHE A 1 84 ? -14.898 5.205 5.384 1.00 92.56 84 PHE A N 1
ATOM 661 C CA . PHE A 1 84 ? -16.071 5.041 4.531 1.00 92.56 84 PHE A CA 1
ATOM 662 C C . PHE A 1 84 ? -17.205 5.965 4.974 1.00 92.56 84 PHE A C 1
ATOM 664 O O . PHE A 1 84 ? -17.226 6.477 6.093 1.00 92.56 84 PHE A O 1
ATOM 671 N N . ARG A 1 85 ? -18.188 6.184 4.099 1.00 86.75 85 ARG A N 1
ATOM 672 C CA . ARG A 1 85 ? -19.430 6.872 4.470 1.00 86.75 85 ARG A CA 1
ATOM 673 C C . ARG A 1 85 ? -20.502 5.851 4.835 1.00 86.75 85 ARG A C 1
ATOM 675 O O . ARG A 1 85 ? -20.729 4.894 4.099 1.00 86.75 85 ARG A O 1
ATOM 682 N N . GLY A 1 86 ? -21.143 6.048 5.987 1.00 77.81 86 GLY A N 1
ATOM 683 C CA . GLY A 1 86 ? -22.301 5.256 6.406 1.00 77.81 86 GLY A CA 1
ATOM 684 C C . GLY A 1 86 ? -23.587 5.666 5.678 1.00 77.81 86 GLY A C 1
ATOM 685 O O . GLY A 1 86 ? -23.556 6.456 4.742 1.00 77.81 86 GLY A O 1
ATOM 686 N N . GLY A 1 87 ? -24.738 5.178 6.146 1.00 72.56 87 GLY A N 1
ATOM 687 C CA . GLY A 1 87 ? -26.053 5.534 5.591 1.00 72.56 87 GLY A CA 1
ATOM 688 C C . GLY A 1 87 ? -26.431 4.770 4.314 1.00 72.56 87 GLY A C 1
ATOM 689 O O . GLY A 1 87 ? -25.651 3.976 3.787 1.00 72.56 87 GLY A O 1
ATOM 690 N N . PHE A 1 88 ? -27.659 4.980 3.835 1.00 69.94 88 PHE A N 1
ATOM 691 C CA . PHE A 1 88 ? -28.147 4.370 2.595 1.00 69.94 88 PHE A CA 1
ATOM 692 C C . PHE A 1 88 ? -27.339 4.902 1.401 1.00 69.94 88 PHE A C 1
ATOM 694 O O . PHE A 1 88 ? -27.128 6.108 1.292 1.00 69.94 88 PHE A O 1
ATOM 701 N N . LEU A 1 89 ? -26.828 3.998 0.556 1.00 68.88 89 LEU A N 1
ATOM 702 C CA . LEU A 1 89 ? -25.974 4.314 -0.603 1.00 68.88 89 LEU A CA 1
ATOM 703 C C . LEU A 1 89 ? -24.720 5.168 -0.293 1.00 68.88 89 LEU A C 1
ATOM 705 O O . LEU A 1 89 ? -24.168 5.800 -1.185 1.00 68.88 89 LEU A O 1
ATOM 709 N N . GLY A 1 90 ? -24.234 5.180 0.956 1.00 64.94 90 GLY A N 1
ATOM 710 C CA . GLY A 1 90 ? -23.021 5.925 1.326 1.00 64.94 90 GLY A CA 1
ATOM 711 C C . GLY A 1 90 ? -23.207 7.444 1.440 1.00 64.94 90 GLY A C 1
ATOM 712 O O . GLY A 1 90 ? -22.226 8.185 1.428 1.00 64.94 90 GLY A O 1
ATOM 713 N N . LEU A 1 91 ? -24.447 7.923 1.572 1.00 72.56 91 LEU A N 1
ATOM 714 C CA . LEU A 1 91 ? -24.770 9.351 1.714 1.00 72.56 91 LEU A CA 1
ATOM 715 C C . LEU A 1 91 ? -24.707 9.867 3.164 1.00 72.56 91 LEU A C 1
ATOM 717 O O . LEU A 1 91 ? -24.976 11.034 3.433 1.00 72.56 91 LEU A O 1
ATOM 721 N N . GLY A 1 92 ? -24.374 9.008 4.124 1.00 78.06 92 GLY A N 1
ATOM 722 C CA . GLY A 1 92 ? -24.304 9.348 5.541 1.00 78.06 92 GLY A CA 1
ATOM 723 C C . GLY A 1 92 ? -22.948 9.900 5.991 1.00 78.06 92 GLY A C 1
ATOM 724 O O . GLY A 1 92 ? -22.070 10.260 5.204 1.00 78.06 92 GLY A O 1
ATOM 725 N N . ARG A 1 93 ? -22.780 9.961 7.318 1.00 85.06 93 ARG A N 1
ATOM 726 C CA . ARG A 1 93 ? -21.569 10.479 7.973 1.00 85.06 93 ARG A CA 1
ATOM 727 C C . ARG A 1 93 ? -20.345 9.607 7.681 1.00 85.06 93 ARG A C 1
ATOM 729 O O . ARG A 1 93 ? -20.457 8.380 7.593 1.00 85.06 93 ARG A O 1
ATOM 736 N N . LYS A 1 94 ? -19.178 10.254 7.597 1.00 89.25 94 LYS A N 1
ATOM 737 C CA . LYS A 1 94 ? -17.866 9.596 7.559 1.00 89.25 94 LYS A CA 1
ATOM 738 C C . LYS A 1 94 ? -17.677 8.753 8.827 1.00 89.25 94 LYS A C 1
ATOM 740 O O . LYS A 1 94 ? -18.017 9.195 9.924 1.00 89.25 94 LYS A O 1
ATOM 745 N N . ARG A 1 95 ? -17.152 7.545 8.657 1.00 91.25 95 ARG A N 1
ATOM 746 C CA . ARG A 1 95 ? -16.759 6.610 9.711 1.00 91.25 95 ARG A CA 1
ATOM 747 C C . ARG A 1 95 ? -15.382 6.049 9.384 1.00 91.25 95 ARG A C 1
ATOM 749 O O . ARG A 1 95 ? -15.006 5.961 8.217 1.00 91.25 95 ARG A O 1
ATOM 756 N N . GLU A 1 96 ? -14.654 5.673 10.422 1.00 92.62 96 GLU A N 1
ATOM 757 C CA . GLU A 1 96 ? -13.371 4.986 10.322 1.00 92.62 96 GLU A CA 1
ATOM 758 C C . GLU A 1 96 ? -13.411 3.771 11.239 1.00 92.62 96 GLU A C 1
ATOM 760 O O . GLU A 1 96 ? -13.925 3.854 12.357 1.00 92.62 96 GLU A O 1
ATOM 765 N N . VAL A 1 97 ? -12.911 2.651 10.732 1.00 93.25 97 VAL A N 1
ATOM 766 C CA . VAL A 1 97 ? -12.728 1.407 11.484 1.00 93.25 97 VAL A CA 1
ATOM 767 C C . VAL A 1 97 ? -11.295 0.943 11.310 1.00 93.25 97 VAL A C 1
ATOM 769 O O . VAL A 1 97 ? -10.693 1.173 10.261 1.00 93.25 97 VAL A O 1
ATOM 772 N N . THR A 1 98 ? -10.760 0.294 12.327 1.00 92.06 98 THR A N 1
ATOM 773 C CA . THR A 1 98 ? -9.448 -0.342 12.272 1.00 92.06 98 THR A CA 1
ATOM 774 C C . THR A 1 98 ? -9.608 -1.757 11.732 1.00 92.06 98 THR A C 1
ATOM 776 O O . THR A 1 98 ? -10.538 -2.462 12.124 1.00 92.06 98 THR A O 1
ATOM 779 N N . TYR A 1 99 ? -8.731 -2.149 10.811 1.00 91.88 99 TYR A N 1
ATOM 780 C CA . TYR A 1 99 ? -8.659 -3.498 10.259 1.00 91.88 99 TYR A CA 1
ATOM 781 C C . TYR A 1 99 ? -7.520 -4.272 10.930 1.00 91.88 99 TYR A C 1
ATOM 783 O O . TYR A 1 99 ? -6.356 -3.896 10.798 1.00 91.88 99 TYR A O 1
ATOM 791 N N . ASN A 1 100 ? -7.851 -5.383 11.588 1.00 86.19 100 ASN A N 1
ATOM 792 C CA . ASN A 1 100 ? -6.890 -6.301 12.192 1.00 86.19 100 ASN A CA 1
ATOM 793 C C . ASN A 1 100 ? -7.201 -7.735 11.743 1.00 86.19 100 ASN A C 1
ATOM 795 O O . ASN A 1 100 ? -8.136 -8.362 12.238 1.00 86.19 100 ASN A O 1
ATOM 799 N N . ASN A 1 101 ? -6.448 -8.227 10.759 1.00 82.31 101 ASN A N 1
ATOM 800 C CA . ASN A 1 101 ? -6.548 -9.594 10.230 1.00 82.31 101 ASN A CA 1
ATOM 801 C C . ASN A 1 101 ? -7.993 -10.069 9.970 1.00 82.31 101 ASN A C 1
ATOM 803 O O . ASN A 1 101 ? -8.413 -11.135 10.414 1.00 82.31 101 ASN A O 1
ATOM 807 N N . GLY A 1 102 ? -8.787 -9.240 9.287 1.00 83.62 102 GLY A N 1
ATOM 808 C CA . GLY A 1 102 ? -10.192 -9.522 8.968 1.00 83.62 102 GLY A CA 1
ATOM 809 C C . GLY A 1 102 ? -11.197 -9.137 10.050 1.00 83.62 102 GLY A C 1
ATOM 810 O O . GLY A 1 102 ? -12.388 -9.015 9.757 1.00 83.62 102 GLY A O 1
ATOM 811 N N . THR A 1 103 ? -10.744 -8.867 11.272 1.00 87.12 103 THR A N 1
ATOM 812 C CA . THR A 1 103 ? -11.573 -8.274 12.324 1.00 87.12 103 THR A CA 1
ATOM 813 C C . THR A 1 103 ? -11.606 -6.753 12.197 1.00 87.12 103 THR A C 1
ATOM 815 O O . THR A 1 103 ? -10.661 -6.126 11.711 1.00 87.12 103 THR A O 1
ATOM 818 N N . LEU A 1 104 ? -12.729 -6.155 12.603 1.00 91.62 104 LEU A N 1
ATOM 819 C CA . LEU A 1 104 ? -12.939 -4.712 12.555 1.00 91.62 104 LEU A CA 1
ATOM 820 C C . LEU A 1 104 ? -13.264 -4.171 13.942 1.00 91.62 104 LEU A C 1
ATOM 822 O O . LEU A 1 104 ? -14.164 -4.682 14.614 1.00 91.62 104 LEU A O 1
ATOM 826 N N . THR A 1 105 ? -12.599 -3.087 14.327 1.00 88.12 105 THR A N 1
ATOM 827 C CA . THR A 1 105 ? -12.863 -2.369 15.579 1.00 88.12 105 THR A CA 1
ATOM 828 C C . THR A 1 105 ? -13.145 -0.891 15.323 1.00 88.12 105 THR A C 1
ATOM 830 O O . THR A 1 105 ? -12.717 -0.298 14.330 1.00 88.12 105 THR A O 1
ATOM 833 N N . ASN A 1 106 ? -13.940 -0.286 16.201 1.00 85.81 106 ASN A N 1
ATOM 834 C CA . ASN A 1 106 ? -14.123 1.157 16.252 1.00 85.81 106 ASN A CA 1
ATOM 835 C C . ASN A 1 106 ? -12.876 1.825 16.851 1.00 85.81 106 ASN A C 1
ATOM 837 O O . ASN A 1 106 ? -12.010 1.175 17.430 1.00 85.81 106 ASN A O 1
ATOM 841 N N . LYS A 1 107 ? -12.816 3.159 16.773 1.00 79.06 107 LYS A N 1
ATOM 842 C CA . LYS A 1 107 ? -11.712 3.949 17.343 1.00 79.06 107 LYS A CA 1
ATOM 843 C C . LYS A 1 107 ? -11.526 3.751 18.856 1.00 79.06 107 LYS A C 1
ATOM 845 O O . LYS A 1 107 ? -10.421 3.925 19.350 1.00 79.06 107 LYS A O 1
ATOM 850 N N . ASP A 1 108 ? -12.590 3.405 19.577 1.00 76.81 108 ASP A N 1
ATOM 851 C CA . ASP A 1 108 ? -12.558 3.101 21.014 1.00 76.81 108 ASP A CA 1
ATOM 852 C C . ASP A 1 108 ? -12.126 1.653 21.327 1.00 76.81 108 ASP A C 1
ATOM 854 O O . ASP A 1 108 ? -12.149 1.245 22.483 1.00 76.81 108 ASP A O 1
ATOM 858 N N . GLY A 1 109 ? -11.757 0.864 20.309 1.00 76.69 109 GLY A N 1
ATOM 859 C CA . GLY A 1 109 ? -11.356 -0.538 20.441 1.00 76.69 109 GLY A CA 1
ATOM 860 C C . GLY A 1 109 ? -12.521 -1.529 20.503 1.00 76.69 109 GLY A C 1
ATOM 861 O O . GLY A 1 109 ? -12.300 -2.737 20.422 1.00 76.69 109 GLY A O 1
ATOM 862 N N . SER A 1 110 ? -13.772 -1.066 20.595 1.00 81.81 110 SER A N 1
ATOM 863 C CA . SER A 1 110 ? -14.933 -1.959 20.582 1.00 81.81 110 SER A CA 1
ATOM 864 C C . SER A 1 110 ? -15.096 -2.647 19.225 1.00 81.81 110 SER A C 1
ATOM 866 O O . SER A 1 110 ? -14.788 -2.075 18.177 1.00 81.81 110 SER A O 1
ATOM 868 N N . ALA A 1 111 ? -15.617 -3.876 19.221 1.00 87.38 111 ALA A N 1
ATOM 869 C CA . ALA A 1 111 ? -15.899 -4.592 17.981 1.00 87.38 111 ALA A CA 1
ATOM 870 C C . ALA A 1 111 ? -16.870 -3.794 17.094 1.00 87.38 111 ALA A C 1
ATOM 872 O O . ALA A 1 111 ? -17.916 -3.317 17.546 1.00 87.38 111 ALA A O 1
ATOM 873 N N . TYR A 1 112 ? -16.548 -3.671 15.808 1.00 91.31 112 TYR A N 1
ATOM 874 C CA . TYR A 1 112 ? -17.436 -3.036 14.848 1.00 91.31 112 TYR A CA 1
ATOM 875 C C . TYR A 1 112 ? -18.598 -3.975 14.510 1.00 91.31 112 TYR A C 1
ATOM 877 O O . TYR A 1 112 ? -18.430 -4.997 13.851 1.00 91.31 112 TYR A O 1
ATOM 885 N N . THR A 1 113 ? -19.806 -3.602 14.928 1.00 92.81 113 THR A N 1
ATOM 886 C CA . THR A 1 113 ? -21.040 -4.382 14.710 1.00 92.81 113 THR A CA 1
ATOM 887 C C . THR A 1 113 ? -21.893 -3.858 13.551 1.00 92.81 113 THR A C 1
ATOM 889 O O . THR A 1 113 ? -23.000 -4.341 13.304 1.00 92.81 113 THR A O 1
ATOM 892 N N . GLY A 1 114 ? -21.408 -2.842 12.830 1.00 90.75 114 GLY A N 1
ATOM 893 C CA . GLY A 1 114 ? -22.111 -2.272 11.686 1.00 90.75 114 GLY A CA 1
ATOM 894 C C . GLY A 1 114 ? -22.071 -3.170 10.445 1.00 90.75 114 GLY A C 1
ATOM 895 O O . GLY A 1 114 ? -21.322 -4.139 10.353 1.00 90.75 114 GLY A O 1
ATOM 896 N N . LYS A 1 115 ? -22.885 -2.831 9.438 1.00 91.88 115 LYS A N 1
ATOM 897 C CA . LYS A 1 115 ? -22.931 -3.586 8.177 1.00 91.88 115 LYS A CA 1
ATOM 898 C C . LYS A 1 115 ? -21.639 -3.388 7.375 1.00 91.88 115 LYS A C 1
ATOM 900 O O . LYS A 1 115 ? -21.366 -2.285 6.907 1.00 91.88 115 LYS A O 1
ATOM 905 N N . VAL A 1 116 ? -20.925 -4.479 7.114 1.00 93.75 116 VAL A N 1
ATOM 906 C CA . VAL A 1 116 ? -19.749 -4.528 6.230 1.00 93.75 116 VAL A CA 1
ATOM 907 C C . VAL A 1 116 ? -20.213 -4.664 4.773 1.00 93.75 116 VAL A C 1
ATOM 909 O O . VAL A 1 116 ? -20.347 -5.758 4.236 1.00 93.75 116 VAL A O 1
ATOM 912 N N . LYS A 1 117 ? -20.577 -3.538 4.146 1.00 93.31 117 LYS A N 1
ATOM 913 C CA . LYS A 1 117 ? -21.089 -3.466 2.760 1.00 93.31 117 LYS A CA 1
ATOM 914 C C . LYS A 1 117 ? -20.525 -2.250 2.021 1.00 93.31 117 LYS A C 1
ATOM 916 O O . LYS A 1 117 ? -19.870 -1.399 2.619 1.00 93.31 117 LYS A O 1
ATOM 921 N N . GLY A 1 118 ? -20.795 -2.157 0.717 1.00 93.81 118 GLY A N 1
ATOM 922 C CA . GLY A 1 118 ? -20.348 -1.035 -0.112 1.00 93.81 118 GLY A CA 1
ATOM 923 C C . GLY A 1 118 ? -18.825 -0.934 -0.138 1.00 93.81 118 GLY A C 1
ATOM 924 O O . GLY A 1 118 ? -18.148 -1.955 -0.234 1.00 93.81 118 GLY A O 1
ATOM 925 N N . PHE A 1 119 ? -18.290 0.283 -0.022 1.00 95.50 119 PHE A N 1
ATOM 926 C CA . PHE A 1 119 ? -16.843 0.506 0.001 1.00 95.50 119 PHE A CA 1
ATOM 927 C C . PHE A 1 119 ? -16.142 -0.283 1.118 1.00 95.50 119 PHE A C 1
ATOM 929 O O . PHE A 1 119 ? -15.160 -0.960 0.837 1.00 95.50 119 PHE A O 1
ATOM 936 N N . LEU A 1 120 ? -16.685 -0.272 2.345 1.00 96.12 120 LEU A N 1
ATOM 937 C CA . LEU A 1 120 ? -16.093 -0.997 3.474 1.00 96.12 120 LEU A CA 1
ATOM 938 C C . LEU A 1 120 ? -15.977 -2.496 3.176 1.00 96.12 120 LEU A C 1
ATOM 940 O O . LEU A 1 120 ? -14.915 -3.074 3.361 1.00 96.12 120 LEU A O 1
ATOM 944 N N . GLY A 1 121 ? -17.049 -3.116 2.673 1.00 96.94 121 GLY A N 1
ATOM 945 C CA . GLY A 1 121 ? -17.023 -4.540 2.328 1.00 96.94 121 GLY A CA 1
ATOM 946 C C . GLY A 1 121 ? -16.009 -4.871 1.233 1.00 96.94 121 GLY A C 1
ATOM 947 O O . GLY A 1 121 ? -15.282 -5.851 1.350 1.00 96.94 121 GLY A O 1
ATOM 948 N N . LYS A 1 122 ? -15.903 -4.026 0.199 1.00 97.94 122 LYS A N 1
ATOM 949 C CA . LYS A 1 122 ? -14.903 -4.210 -0.862 1.00 97.94 122 LYS A CA 1
ATOM 950 C C . LYS A 1 122 ? -13.473 -4.075 -0.326 1.00 97.94 122 LYS A C 1
ATOM 952 O O . LYS A 1 122 ? -12.641 -4.913 -0.652 1.00 97.94 122 LYS A O 1
ATOM 957 N N . ALA A 1 123 ? -13.211 -3.072 0.513 1.00 98.19 123 ALA A N 1
ATOM 958 C CA . ALA A 1 123 ? -11.890 -2.836 1.094 1.00 98.19 123 ALA A CA 1
ATOM 959 C C . ALA A 1 123 ? -11.464 -3.989 2.008 1.00 98.19 123 ALA A C 1
ATOM 961 O O . ALA A 1 123 ? -10.357 -4.493 1.878 1.00 98.19 123 ALA A O 1
ATOM 962 N N . VAL A 1 124 ? -12.363 -4.465 2.873 1.00 97.75 124 VAL A N 1
ATOM 963 C CA . VAL A 1 124 ? -12.091 -5.603 3.764 1.00 97.75 124 VAL A CA 1
ATOM 964 C C . VAL A 1 124 ? -11.822 -6.879 2.974 1.00 97.75 124 VAL A C 1
ATOM 966 O O . VAL A 1 124 ? -10.877 -7.593 3.286 1.00 97.75 124 VAL A O 1
ATOM 969 N N . ASN A 1 125 ? -12.591 -7.148 1.917 1.00 98.38 125 ASN A N 1
ATOM 970 C CA . ASN A 1 125 ? -12.348 -8.313 1.066 1.00 98.38 125 ASN A CA 1
ATOM 971 C C . ASN A 1 125 ? -10.989 -8.234 0.352 1.00 98.38 125 ASN A C 1
ATOM 973 O O . ASN A 1 125 ? -10.274 -9.234 0.296 1.00 98.38 125 ASN A O 1
ATOM 977 N N . ALA A 1 126 ? -10.619 -7.060 -0.167 1.00 98.62 126 ALA A N 1
ATOM 978 C CA . ALA A 1 126 ? -9.321 -6.857 -0.803 1.00 98.62 126 ALA A CA 1
ATOM 979 C C . ALA A 1 126 ? -8.170 -7.018 0.204 1.00 98.62 126 ALA A C 1
ATOM 981 O O . ALA A 1 126 ? -7.253 -7.791 -0.054 1.00 98.62 126 ALA A O 1
ATOM 982 N N . LEU A 1 127 ? -8.265 -6.385 1.379 1.00 98.44 127 LEU A N 1
ATOM 983 C CA . LEU A 1 127 ? -7.284 -6.516 2.461 1.00 98.44 127 LEU A CA 1
ATOM 984 C C . LEU A 1 127 ? -7.138 -7.962 2.941 1.00 98.44 127 LEU A C 1
ATOM 986 O O . LEU A 1 127 ? -6.015 -8.428 3.080 1.00 98.44 127 LEU A O 1
ATOM 990 N N . ASN A 1 128 ? -8.241 -8.692 3.130 1.00 98.19 128 ASN A N 1
ATOM 991 C CA . ASN A 1 128 ? -8.202 -10.112 3.489 1.00 98.19 128 ASN A CA 1
ATOM 992 C C . ASN A 1 128 ? -7.502 -10.950 2.414 1.00 98.19 128 ASN A C 1
ATOM 994 O O . ASN A 1 128 ? -6.729 -11.843 2.745 1.00 98.19 128 ASN A O 1
ATOM 998 N N . THR A 1 129 ? -7.762 -10.656 1.136 1.00 98.56 129 THR A N 1
ATOM 999 C CA . THR A 1 129 ? -7.130 -11.376 0.025 1.00 98.56 129 THR A CA 1
ATOM 1000 C C . THR A 1 129 ? -5.629 -11.112 -0.008 1.00 98.56 129 THR A C 1
ATOM 1002 O O . THR A 1 129 ? -4.856 -12.059 -0.070 1.00 98.56 129 THR A O 1
ATOM 1005 N N . ILE A 1 130 ? -5.209 -9.846 0.102 1.00 98.31 130 ILE A N 1
ATOM 1006 C CA . ILE A 1 130 ? -3.790 -9.465 0.159 1.00 98.31 130 ILE A CA 1
ATOM 1007 C C . ILE A 1 130 ? -3.118 -10.118 1.372 1.00 98.31 130 ILE A C 1
ATOM 1009 O O . ILE A 1 130 ? -2.083 -10.764 1.227 1.00 98.31 130 ILE A O 1
ATOM 1013 N N . ASN A 1 131 ? -3.741 -10.016 2.549 1.00 95.75 131 ASN A N 1
ATOM 1014 C CA . ASN A 1 131 ? -3.229 -10.575 3.799 1.00 95.75 131 ASN A CA 1
ATOM 1015 C C . ASN A 1 131 ? -3.075 -12.102 3.760 1.00 95.75 131 ASN A C 1
ATOM 1017 O O . ASN A 1 131 ? -2.208 -12.651 4.427 1.00 95.75 131 ASN A O 1
ATOM 1021 N N . GLY A 1 132 ? -3.917 -12.789 2.983 1.00 93.75 132 GLY A N 1
ATOM 1022 C CA . GLY A 1 132 ? -3.851 -14.238 2.799 1.00 93.75 132 GLY A CA 1
ATOM 1023 C C . GLY A 1 132 ? -2.700 -14.715 1.906 1.00 93.75 132 GLY A C 1
ATOM 1024 O O . GLY A 1 132 ? -2.463 -15.918 1.829 1.00 93.75 132 GLY A O 1
ATOM 1025 N N . THR A 1 133 ? -1.989 -13.810 1.229 1.00 94.38 133 THR A N 1
ATOM 1026 C CA . THR A 1 133 ? -0.791 -14.143 0.440 1.00 94.38 133 THR A CA 1
ATOM 1027 C C . THR A 1 133 ? 0.476 -14.027 1.290 1.00 94.38 133 THR A C 1
ATOM 1029 O O . THR A 1 133 ? 0.507 -13.271 2.258 1.00 94.38 133 THR A O 1
ATOM 1032 N N . THR A 1 134 ? 1.547 -14.735 0.916 1.00 87.81 134 THR A N 1
ATOM 1033 C CA . THR A 1 134 ? 2.816 -14.711 1.664 1.00 87.81 134 THR A CA 1
ATOM 1034 C C . THR A 1 134 ? 3.396 -13.303 1.788 1.00 87.81 134 THR A C 1
ATOM 1036 O O . THR A 1 134 ? 3.658 -12.855 2.901 1.00 87.81 134 THR A O 1
ATOM 1039 N N . ASP A 1 135 ? 3.570 -12.585 0.677 1.00 86.81 135 ASP A N 1
ATOM 1040 C CA . ASP A 1 135 ? 4.187 -11.252 0.707 1.00 86.81 135 ASP A CA 1
ATOM 1041 C C . ASP A 1 135 ? 3.194 -10.168 1.129 1.00 86.81 135 ASP A C 1
ATOM 1043 O O . ASP A 1 135 ? 3.539 -9.263 1.892 1.00 86.81 135 ASP A O 1
ATOM 1047 N N . GLY A 1 136 ? 1.932 -10.287 0.709 1.00 91.00 136 GLY A N 1
ATOM 1048 C CA . GLY A 1 136 ? 0.884 -9.356 1.112 1.00 91.00 136 GLY A CA 1
ATOM 1049 C C . GLY A 1 136 ? 0.593 -9.395 2.609 1.00 91.00 136 GLY A C 1
ATOM 1050 O O . GLY A 1 136 ? 0.407 -8.340 3.212 1.00 91.00 136 GLY A O 1
ATOM 1051 N N . GLY A 1 137 ? 0.647 -10.574 3.235 1.00 86.38 137 GLY A N 1
ATOM 1052 C CA . GLY A 1 137 ? 0.535 -10.735 4.684 1.00 86.38 137 GLY A CA 1
ATOM 1053 C C . GLY A 1 137 ? 1.638 -10.011 5.454 1.00 86.38 137 GLY A C 1
ATOM 1054 O O . GLY A 1 137 ? 1.355 -9.347 6.453 1.00 86.38 137 GLY A O 1
ATOM 1055 N N . LYS A 1 138 ? 2.886 -10.048 4.963 1.00 84.75 138 LYS A N 1
ATOM 1056 C CA . LYS A 1 138 ? 4.003 -9.303 5.570 1.00 84.75 138 LYS A CA 1
ATOM 1057 C C . LYS A 1 138 ? 3.766 -7.787 5.487 1.00 84.75 138 LYS A C 1
ATOM 1059 O O . LYS A 1 138 ? 3.935 -7.092 6.488 1.00 84.75 138 LYS A O 1
ATOM 1064 N N . VAL A 1 139 ? 3.335 -7.274 4.327 1.00 90.62 139 VAL A N 1
ATOM 1065 C CA . VAL A 1 139 ? 3.034 -5.839 4.137 1.00 90.62 139 VAL A CA 1
ATOM 1066 C C . VAL A 1 139 ? 1.874 -5.397 5.027 1.00 90.62 139 VAL A C 1
ATOM 1068 O O . VAL A 1 139 ? 2.001 -4.416 5.756 1.00 90.62 139 VAL A O 1
ATOM 1071 N N . VAL A 1 140 ? 0.766 -6.144 5.034 1.00 90.88 140 VAL A N 1
ATOM 1072 C CA . VAL A 1 140 ? -0.390 -5.868 5.903 1.00 90.88 140 VAL A CA 1
ATOM 1073 C C . VAL A 1 140 ? 0.033 -5.840 7.369 1.00 90.88 140 VAL A C 1
ATOM 1075 O O . VAL A 1 140 ? -0.308 -4.890 8.075 1.00 90.88 140 VAL A O 1
ATOM 1078 N N . SER A 1 141 ? 0.822 -6.827 7.800 1.00 84.44 141 SER A N 1
ATOM 1079 C CA . SER A 1 141 ? 1.337 -6.906 9.167 1.00 84.44 141 SER A CA 1
ATOM 1080 C C . SER A 1 141 ? 2.196 -5.692 9.511 1.00 84.44 141 SER A C 1
ATOM 1082 O O . SER A 1 141 ? 1.987 -5.096 10.559 1.00 84.44 141 SER A O 1
ATOM 1084 N N . SER A 1 142 ? 3.101 -5.267 8.620 1.00 83.94 142 SER A N 1
ATOM 1085 C CA . SER A 1 142 ? 3.948 -4.087 8.843 1.00 83.94 142 SER A CA 1
ATOM 1086 C C . SER A 1 142 ? 3.145 -2.789 8.952 1.00 83.94 142 SER A C 1
ATOM 1088 O O . SER A 1 142 ? 3.430 -1.959 9.816 1.00 83.94 142 SER A O 1
ATOM 1090 N N . LEU A 1 143 ? 2.114 -2.621 8.118 1.00 87.81 143 LEU A N 1
ATOM 1091 C CA . LEU A 1 143 ? 1.240 -1.449 8.173 1.00 87.81 143 LEU A CA 1
ATOM 1092 C C . LEU A 1 143 ? 0.355 -1.451 9.422 1.00 87.81 143 LEU A C 1
ATOM 1094 O O . LEU A 1 143 ? 0.150 -0.398 10.012 1.00 87.81 143 LEU A O 1
ATOM 1098 N N . GLN A 1 144 ? -0.152 -2.611 9.848 1.00 84.81 144 GLN A N 1
ATOM 1099 C CA . GLN A 1 144 ? -0.902 -2.748 11.102 1.00 84.81 144 GLN A CA 1
ATOM 1100 C C . GLN A 1 144 ? -0.009 -2.486 12.310 1.00 84.81 144 GLN A C 1
ATOM 1102 O O . GLN A 1 144 ? -0.401 -1.762 13.221 1.00 84.81 144 GLN A O 1
ATOM 1107 N N . SER A 1 145 ? 1.209 -3.029 12.285 1.00 75.94 145 SER A N 1
ATOM 1108 C CA . SER A 1 145 ? 2.184 -2.926 13.358 1.00 75.94 145 SER A CA 1
ATOM 1109 C C . SER A 1 145 ? 3.001 -1.632 13.308 1.00 75.94 145 SER A C 1
ATOM 1111 O O . SER A 1 145 ? 3.979 -1.511 14.040 1.00 75.94 145 SER A O 1
ATOM 1113 N N . SER A 1 146 ? 2.636 -0.628 12.517 1.00 79.06 146 SER A N 1
ATOM 1114 C CA . SER A 1 146 ? 3.379 0.634 12.501 1.00 79.06 146 SER A CA 1
ATOM 1115 C C . SER A 1 146 ? 2.950 1.582 13.628 1.00 79.06 146 SER A C 1
ATOM 1117 O O . SER A 1 146 ? 1.850 1.458 14.168 1.00 79.06 146 SER A O 1
ATOM 1119 N N . THR A 1 147 ? 3.810 2.535 13.994 1.00 77.94 147 THR A N 1
ATOM 1120 C CA . THR A 1 147 ? 3.447 3.738 14.768 1.00 77.94 147 THR A CA 1
ATOM 1121 C C . THR A 1 147 ? 2.853 4.836 13.875 1.00 77.94 147 THR A C 1
ATOM 1123 O O . THR A 1 147 ? 2.123 5.706 14.352 1.00 77.94 147 THR A O 1
ATOM 1126 N N . ASN A 1 148 ? 3.119 4.772 12.570 1.00 84.88 148 ASN A N 1
ATOM 1127 C CA . ASN A 1 148 ? 2.496 5.594 11.545 1.00 84.88 148 ASN A CA 1
ATOM 1128 C C . ASN A 1 148 ? 1.073 5.104 11.252 1.00 84.88 148 ASN A C 1
ATOM 1130 O O . ASN A 1 148 ? 0.801 3.913 11.327 1.00 84.88 148 ASN A O 1
ATOM 1134 N N . THR A 1 149 ? 0.157 6.015 10.909 1.00 89.44 149 THR A N 1
ATOM 1135 C CA . THR A 1 149 ? -1.237 5.668 10.572 1.00 89.44 149 THR A CA 1
ATOM 1136 C C . THR A 1 149 ? -1.438 5.550 9.068 1.00 89.44 149 THR A C 1
ATOM 1138 O O . THR A 1 149 ? -1.047 6.449 8.328 1.00 89.44 149 THR A O 1
ATOM 1141 N N . PHE A 1 150 ? -2.124 4.490 8.640 1.00 94.94 150 PHE A N 1
ATOM 1142 C CA . PHE A 1 150 ? -2.484 4.245 7.245 1.00 94.94 150 PHE A CA 1
ATOM 1143 C C . PHE A 1 150 ? -3.995 4.169 7.102 1.00 94.94 150 PHE A C 1
ATOM 1145 O O . PHE A 1 150 ? -4.649 3.428 7.832 1.00 94.94 150 PHE A O 1
ATOM 1152 N N . THR A 1 151 ? -4.577 4.925 6.172 1.00 97.06 151 THR A N 1
ATOM 1153 C CA . THR A 1 151 ? -6.037 4.935 5.995 1.00 97.06 151 THR A CA 1
ATOM 1154 C C . THR A 1 151 ? -6.430 4.647 4.556 1.00 97.06 151 THR A C 1
ATOM 1156 O O . THR A 1 151 ? -6.218 5.474 3.677 1.00 97.06 151 THR A O 1
ATOM 1159 N N . VAL A 1 152 ? -7.096 3.517 4.319 1.00 98.44 152 VAL A N 1
ATOM 1160 C CA . VAL A 1 152 ? -7.712 3.198 3.027 1.00 98.44 152 VAL A CA 1
ATOM 1161 C C . VAL A 1 152 ? -8.972 4.045 2.836 1.00 98.44 152 VAL A C 1
ATOM 1163 O O . VAL A 1 152 ? -9.892 4.014 3.662 1.00 98.44 152 VAL A O 1
ATOM 1166 N N . LYS A 1 153 ? -9.027 4.808 1.743 1.00 97.44 153 LYS A N 1
ATOM 1167 C CA . LYS A 1 153 ? -10.102 5.748 1.394 1.00 97.44 153 LYS A CA 1
ATOM 1168 C C . LYS A 1 153 ? -10.597 5.497 -0.025 1.00 97.44 153 LYS A C 1
ATOM 1170 O O . LYS A 1 153 ? -9.893 4.950 -0.864 1.00 97.44 153 LYS A O 1
ATOM 1175 N N . SER A 1 154 ? -11.824 5.924 -0.312 1.00 97.00 154 SER A N 1
ATOM 1176 C CA . SER A 1 154 ? -12.337 5.902 -1.687 1.00 97.00 154 SER A CA 1
ATOM 1177 C C . SER A 1 154 ? -11.505 6.818 -2.578 1.00 97.00 154 SER A C 1
ATOM 1179 O O . SER A 1 154 ? -11.336 7.990 -2.240 1.00 97.00 154 SER A O 1
ATOM 1181 N N . ALA A 1 155 ? -11.068 6.321 -3.736 1.00 97.50 155 ALA A N 1
ATOM 1182 C CA . ALA A 1 155 ? -10.330 7.107 -4.723 1.00 97.50 155 ALA A CA 1
ATOM 1183 C C . ALA A 1 155 ? -11.070 8.361 -5.202 1.00 97.50 155 ALA A C 1
ATOM 1185 O O . ALA A 1 155 ? -10.433 9.337 -5.571 1.00 97.50 155 ALA A O 1
ATOM 1186 N N . ASN A 1 156 ? -12.402 8.416 -5.127 1.00 96.00 156 ASN A N 1
ATOM 1187 C CA . ASN A 1 156 ? -13.153 9.642 -5.441 1.00 96.00 156 ASN A CA 1
ATOM 1188 C C . ASN A 1 156 ? -12.808 10.821 -4.513 1.00 96.00 156 ASN A C 1
ATOM 1190 O O . ASN A 1 156 ? -13.163 11.955 -4.813 1.00 96.00 156 ASN A O 1
ATOM 1194 N N . LEU A 1 157 ? -12.176 10.545 -3.370 1.00 95.25 157 LEU A N 1
ATOM 1195 C CA . LEU A 1 157 ? -11.694 11.544 -2.420 1.00 95.25 157 LEU A CA 1
ATOM 1196 C C . LEU A 1 157 ? -10.207 11.870 -2.612 1.00 95.25 157 LEU A C 1
ATOM 1198 O O . LEU A 1 157 ? -9.681 12.646 -1.819 1.00 95.25 157 LEU A O 1
ATOM 1202 N N . ASN A 1 158 ? -9.542 11.269 -3.603 1.00 96.88 158 ASN A N 1
ATOM 1203 C CA . ASN A 1 158 ? -8.148 11.558 -3.912 1.00 96.88 158 ASN A CA 1
ATOM 1204 C C . ASN A 1 158 ? -8.009 13.056 -4.264 1.00 96.88 158 ASN A C 1
ATOM 1206 O O . ASN A 1 158 ? -8.663 13.505 -5.210 1.00 96.88 158 ASN A O 1
ATOM 1210 N N . PRO A 1 159 ? -7.197 13.829 -3.514 1.00 96.69 159 PRO A N 1
ATOM 1211 C CA . PRO A 1 159 ? -7.033 15.264 -3.726 1.00 96.69 159 PRO A CA 1
ATOM 1212 C C . PRO A 1 159 ? -6.225 15.612 -4.984 1.00 96.69 159 PRO A C 1
ATOM 1214 O O . PRO A 1 159 ? -6.454 16.673 -5.559 1.00 96.69 159 PRO A O 1
ATOM 1217 N N . ASN A 1 160 ? -5.316 14.737 -5.420 1.00 95.25 160 ASN A N 1
ATOM 1218 C CA . ASN A 1 160 ? -4.477 14.948 -6.598 1.00 95.25 160 ASN A CA 1
ATOM 1219 C C . ASN A 1 160 ? -5.233 14.562 -7.871 1.00 95.25 160 ASN A C 1
ATOM 1221 O O . ASN A 1 160 ? -5.212 15.284 -8.870 1.00 95.25 160 ASN A O 1
ATOM 1225 N N . LYS A 1 161 ? -5.929 13.419 -7.833 1.00 94.19 161 LYS A N 1
ATOM 1226 C CA . LYS A 1 161 ? -6.630 12.864 -8.994 1.00 94.19 161 LYS A CA 1
ATOM 1227 C C . LYS A 1 161 ? -7.880 12.070 -8.591 1.00 94.19 161 LYS A C 1
ATOM 1229 O O . LYS A 1 161 ? -7.819 10.845 -8.440 1.00 94.19 161 LYS A O 1
ATOM 1234 N N . PRO A 1 162 ? -9.045 12.733 -8.452 1.00 96.38 162 PRO A N 1
ATOM 1235 C CA . PRO A 1 162 ? -10.285 12.072 -8.063 1.00 96.38 162 PRO A CA 1
ATOM 1236 C C . PRO A 1 162 ? -10.613 10.859 -8.944 1.00 96.38 162 PRO A C 1
ATOM 1238 O O . PRO A 1 162 ? -10.687 10.949 -10.167 1.00 96.38 162 PRO A O 1
ATOM 1241 N N . GLY A 1 163 ? -10.823 9.712 -8.302 1.00 95.75 163 GLY A N 1
ATOM 1242 C CA . GLY A 1 163 ? -11.148 8.433 -8.935 1.00 95.75 163 GLY A CA 1
ATOM 1243 C C . GLY A 1 163 ? -9.942 7.533 -9.229 1.00 95.75 163 GLY A C 1
ATOM 1244 O O . GLY A 1 163 ? -10.145 6.366 -9.557 1.00 95.75 163 GLY A O 1
ATOM 1245 N N . SER A 1 164 ? -8.705 8.018 -9.073 1.00 96.06 164 SER A N 1
ATOM 1246 C CA . SER A 1 164 ? -7.487 7.203 -9.207 1.00 96.06 164 SER A CA 1
ATOM 1247 C C . SER A 1 164 ? -6.984 6.681 -7.862 1.00 96.06 164 SER A C 1
ATOM 1249 O O . SER A 1 164 ? -7.034 7.393 -6.855 1.00 96.06 164 SER A O 1
ATOM 1251 N N . SER A 1 165 ? -6.524 5.425 -7.860 1.00 98.00 165 SER A N 1
ATOM 1252 C CA . SER A 1 165 ? -5.777 4.874 -6.729 1.00 98.00 165 SER A CA 1
ATOM 1253 C C . SER A 1 165 ? -4.433 5.595 -6.608 1.00 98.00 165 SER A C 1
ATOM 1255 O O . SER A 1 165 ? -3.847 5.922 -7.637 1.00 98.00 165 SER A O 1
ATOM 1257 N N . GLU A 1 166 ? -4.022 5.901 -5.380 1.00 98.06 166 GLU A N 1
ATOM 1258 C CA . GLU A 1 166 ? -2.772 6.602 -5.065 1.00 98.06 166 GLU A CA 1
ATOM 1259 C C . GLU A 1 166 ? -2.519 6.541 -3.554 1.00 98.06 166 GLU A C 1
ATOM 1261 O O . GLU A 1 166 ? -3.425 6.802 -2.751 1.00 98.06 166 GLU A O 1
ATOM 1266 N N . PHE A 1 167 ? -1.294 6.237 -3.151 1.00 98.31 167 PHE A N 1
ATOM 1267 C CA . PHE A 1 167 ? -0.817 6.500 -1.804 1.00 98.31 167 PHE A CA 1
ATOM 1268 C C . PHE A 1 167 ? -0.302 7.937 -1.685 1.00 98.31 167 PHE A C 1
ATOM 1270 O O . PHE A 1 167 ? 0.491 8.393 -2.500 1.00 98.31 167 PHE A O 1
ATOM 1277 N N . ILE A 1 168 ? -0.741 8.643 -0.644 1.00 97.75 168 ILE A N 1
ATOM 1278 C CA . ILE A 1 168 ? -0.304 10.009 -0.346 1.00 97.75 168 ILE A CA 1
ATOM 1279 C C . ILE A 1 168 ? 0.172 10.059 1.102 1.00 97.75 168 ILE A C 1
ATOM 1281 O O . ILE A 1 168 ? -0.607 9.780 2.020 1.00 97.75 168 ILE A O 1
ATOM 1285 N N . GLU A 1 169 ? 1.426 10.454 1.326 1.00 95.81 169 GLU A N 1
ATOM 1286 C CA . GLU A 1 169 ? 1.957 10.639 2.673 1.00 95.81 169 GLU A CA 1
ATOM 1287 C C . GLU A 1 169 ? 1.162 11.695 3.449 1.00 95.81 169 GLU A C 1
ATOM 1289 O O . GLU A 1 169 ? 0.840 12.780 2.961 1.00 95.81 169 GLU A O 1
ATOM 1294 N N . THR A 1 170 ? 0.886 11.404 4.718 1.00 87.12 170 THR A N 1
ATOM 1295 C CA . THR A 1 170 ? 0.234 12.342 5.631 1.00 87.12 170 THR A CA 1
ATOM 1296 C C . THR A 1 170 ? 1.103 12.509 6.865 1.00 87.12 170 THR A C 1
ATOM 1298 O O . THR A 1 170 ? 1.222 11.605 7.691 1.00 87.12 170 THR A O 1
ATOM 1301 N N . GLY A 1 171 ? 1.719 13.678 7.012 1.00 77.88 171 GLY A N 1
ATOM 1302 C CA . GLY A 1 171 ? 2.604 13.974 8.131 1.00 77.88 171 GLY A CA 1
ATOM 1303 C C . GLY A 1 171 ? 3.170 15.385 8.047 1.00 77.88 171 GLY A C 1
ATOM 1304 O O . GLY A 1 171 ? 3.111 16.029 7.005 1.00 77.88 171 GLY A O 1
ATOM 1305 N N . LYS A 1 172 ? 3.712 15.881 9.164 1.00 75.12 172 LYS A N 1
ATOM 1306 C CA . LYS A 1 172 ? 4.375 17.198 9.200 1.00 75.12 172 LYS A CA 1
ATOM 1307 C C . LYS A 1 172 ? 5.728 17.201 8.485 1.00 75.12 172 LYS A C 1
ATOM 1309 O O . LYS A 1 172 ? 6.177 18.257 8.064 1.00 75.12 172 LYS A O 1
ATOM 1314 N N . ASP A 1 173 ? 6.364 16.038 8.388 1.00 84.25 173 ASP A N 1
ATOM 1315 C CA . ASP A 1 173 ? 7.676 15.855 7.777 1.00 84.25 173 ASP A CA 1
ATOM 1316 C C . ASP A 1 173 ? 7.611 14.645 6.841 1.00 84.25 173 ASP A C 1
ATOM 1318 O O . ASP A 1 173 ? 7.862 13.511 7.244 1.00 84.25 173 ASP A O 1
ATOM 1322 N N . ILE A 1 174 ? 7.158 14.884 5.610 1.00 88.50 174 ILE A N 1
ATOM 1323 C CA . ILE A 1 174 ? 7.010 13.833 4.595 1.00 88.50 174 ILE A CA 1
ATOM 1324 C C . ILE A 1 174 ? 8.363 13.351 4.066 1.00 88.50 174 ILE A C 1
ATOM 1326 O O . ILE A 1 174 ? 8.458 12.220 3.620 1.00 88.50 174 ILE A O 1
ATOM 1330 N N . ASN A 1 175 ? 9.438 14.135 4.210 1.00 89.69 175 ASN A N 1
ATOM 1331 C CA . ASN A 1 175 ? 10.780 13.746 3.757 1.00 89.69 175 ASN A CA 1
ATOM 1332 C C . ASN A 1 175 ? 11.297 12.478 4.454 1.00 89.69 175 ASN A C 1
ATOM 1334 O O . ASN A 1 175 ? 12.193 11.807 3.943 1.00 89.69 175 ASN A O 1
ATOM 1338 N N . LYS A 1 176 ? 10.707 12.109 5.597 1.00 89.56 176 LYS A N 1
ATOM 1339 C CA . LYS A 1 176 ? 10.977 10.839 6.274 1.00 89.56 176 LYS A CA 1
ATOM 1340 C C . LYS A 1 176 ? 10.705 9.614 5.404 1.00 89.56 176 LYS A C 1
ATOM 1342 O O . LYS A 1 176 ? 11.387 8.611 5.594 1.00 89.56 176 LYS A O 1
ATOM 1347 N N . SER A 1 177 ? 9.763 9.677 4.455 1.00 91.75 177 SER A N 1
ATOM 1348 C CA . SER A 1 177 ? 9.514 8.568 3.521 1.00 91.75 177 SER A CA 1
ATOM 1349 C C . SER A 1 177 ? 10.712 8.286 2.609 1.00 91.75 177 SER A C 1
ATOM 1351 O O . SER A 1 177 ? 10.868 7.152 2.169 1.00 91.75 177 SER A O 1
ATOM 1353 N N . TYR A 1 178 ? 11.600 9.268 2.415 1.00 93.25 178 TYR A N 1
ATOM 1354 C CA . TYR A 1 178 ? 12.810 9.196 1.588 1.00 93.25 178 TYR A CA 1
ATOM 1355 C C . TYR A 1 178 ? 14.107 9.161 2.411 1.00 93.25 178 TYR A C 1
ATOM 1357 O O . TYR A 1 178 ? 15.195 9.336 1.855 1.00 93.25 178 TYR A O 1
ATOM 1365 N N . ALA A 1 179 ? 14.027 8.965 3.733 1.00 90.56 179 ALA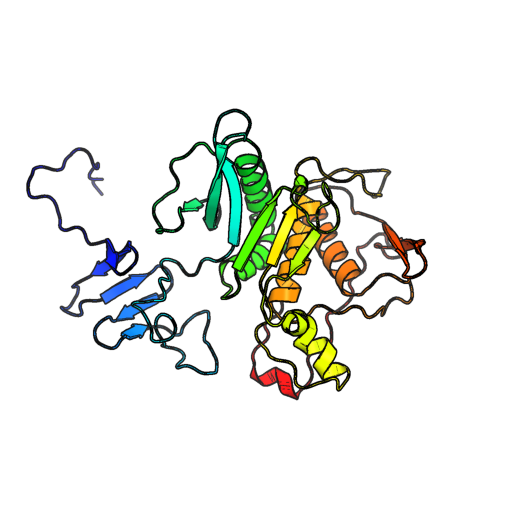 A N 1
ATOM 1366 C CA . ALA A 1 179 ? 15.150 9.157 4.653 1.00 90.56 179 ALA A CA 1
ATOM 1367 C C . ALA A 1 179 ? 16.434 8.430 4.216 1.00 90.56 179 ALA A C 1
ATOM 1369 O O . ALA A 1 179 ? 17.532 8.995 4.283 1.00 90.56 179 ALA A O 1
ATOM 1370 N N . VAL A 1 180 ? 16.316 7.197 3.722 1.00 90.19 180 VAL A N 1
ATOM 1371 C CA . VAL A 1 180 ? 17.485 6.418 3.302 1.00 90.19 180 VAL A CA 1
ATOM 1372 C C . VAL A 1 180 ? 18.042 6.893 1.966 1.00 90.19 180 VAL A C 1
ATOM 1374 O O . VAL A 1 180 ? 19.258 7.028 1.847 1.00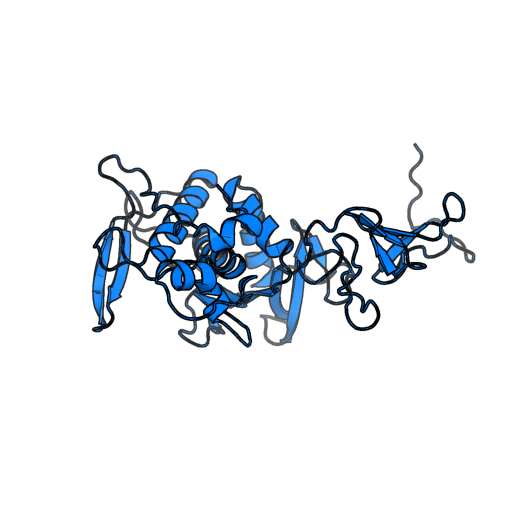 90.19 180 VAL A O 1
ATOM 1377 N N . ALA A 1 181 ? 17.186 7.199 0.988 1.00 91.88 181 ALA A N 1
ATOM 1378 C CA . ALA A 1 181 ? 17.619 7.748 -0.296 1.00 91.88 181 ALA A CA 1
ATOM 1379 C C . ALA A 1 181 ? 18.332 9.097 -0.113 1.00 91.88 181 ALA A C 1
ATOM 1381 O O . ALA A 1 181 ? 19.414 9.306 -0.659 1.00 91.88 181 ALA A O 1
ATOM 1382 N N . MET A 1 182 ? 17.790 9.967 0.744 1.00 91.12 182 MET A N 1
ATOM 1383 C CA . MET A 1 182 ? 18.423 11.233 1.114 1.00 91.12 182 MET A CA 1
ATOM 1384 C C . MET A 1 182 ? 19.785 11.013 1.781 1.00 91.12 182 MET A C 1
ATOM 1386 O O . MET A 1 182 ? 20.765 11.646 1.394 1.00 91.12 182 MET A O 1
ATOM 1390 N N . THR A 1 183 ? 19.883 10.072 2.728 1.00 89.00 183 THR A N 1
ATOM 1391 C CA . THR A 1 183 ? 21.167 9.736 3.370 1.00 89.00 183 THR A CA 1
ATOM 1392 C C . THR A 1 183 ? 22.185 9.227 2.352 1.00 89.00 183 THR A C 1
ATOM 1394 O O . THR A 1 183 ? 23.327 9.682 2.351 1.00 89.00 183 THR A O 1
ATOM 1397 N N . ALA A 1 184 ? 21.781 8.309 1.470 1.00 88.62 184 ALA A N 1
ATOM 1398 C CA . ALA A 1 184 ? 22.653 7.736 0.449 1.00 88.62 184 ALA A CA 1
ATOM 1399 C C . ALA A 1 184 ? 23.158 8.798 -0.543 1.00 88.62 184 ALA A C 1
ATOM 1401 O O . ALA A 1 184 ? 24.303 8.734 -0.981 1.00 88.62 184 ALA A O 1
ATOM 1402 N N . ALA A 1 185 ? 22.334 9.804 -0.844 1.00 89.88 185 ALA A N 1
ATOM 1403 C CA . ALA A 1 185 ? 22.695 10.934 -1.695 1.00 89.88 185 ALA A CA 1
ATOM 1404 C C . ALA A 1 185 ? 23.496 12.036 -0.967 1.00 89.88 185 ALA A C 1
ATOM 1406 O O . ALA A 1 185 ? 23.829 13.051 -1.579 1.00 89.88 185 ALA A O 1
ATOM 1407 N N . GLY A 1 186 ? 23.780 11.883 0.333 1.00 88.50 186 GLY A N 1
ATOM 1408 C CA . GLY A 1 186 ? 24.430 12.918 1.145 1.00 88.50 186 GLY A CA 1
ATOM 1409 C C . GLY A 1 186 ? 23.568 14.171 1.348 1.00 88.50 186 GLY A C 1
ATOM 1410 O O . GLY A 1 186 ? 24.096 15.259 1.578 1.00 88.50 186 GLY A O 1
ATOM 1411 N N . GLN A 1 187 ? 22.245 14.042 1.231 1.00 85.62 187 GLN A N 1
ATOM 1412 C CA . GLN A 1 187 ? 21.293 15.146 1.298 1.00 85.62 187 GLN A CA 1
ATOM 1413 C C . GLN A 1 187 ? 20.676 15.280 2.695 1.00 85.62 187 GLN A C 1
ATOM 1415 O O . GLN A 1 187 ? 19.996 14.385 3.194 1.00 85.62 187 GLN A O 1
ATOM 1420 N N . GLY A 1 188 ? 20.831 16.463 3.293 1.00 72.25 188 GLY A N 1
ATOM 1421 C CA . GLY A 1 188 ? 20.138 16.845 4.525 1.00 72.25 188 GLY A CA 1
ATOM 1422 C C . GLY A 1 188 ? 20.547 16.050 5.775 1.00 72.25 188 GLY A C 1
ATOM 1423 O O . GLY A 1 188 ? 21.586 15.398 5.824 1.00 72.25 188 GLY A O 1
ATOM 1424 N N . LYS A 1 189 ? 19.721 16.154 6.823 1.00 70.00 189 LYS A N 1
ATOM 1425 C CA . LYS A 1 189 ? 19.800 15.355 8.059 1.00 70.00 189 LYS A CA 1
ATOM 1426 C C . LYS A 1 189 ? 18.481 14.592 8.201 1.00 70.00 189 LYS A C 1
ATOM 1428 O O . LYS A 1 189 ? 17.583 15.089 8.882 1.00 70.00 189 LYS A O 1
ATOM 1433 N N . PRO A 1 190 ? 18.302 13.483 7.471 1.00 67.56 190 PRO A N 1
ATOM 1434 C CA . PRO A 1 190 ? 17.001 12.845 7.363 1.00 67.56 190 PRO A CA 1
ATOM 1435 C C . PRO A 1 190 ? 16.525 12.346 8.725 1.00 67.56 190 PRO A C 1
ATOM 1437 O O . PRO A 1 190 ? 17.280 11.745 9.491 1.00 67.56 190 PRO A O 1
ATOM 1440 N N . VAL A 1 191 ? 15.260 12.629 9.026 1.00 70.00 191 VAL A N 1
ATOM 1441 C CA . VAL A 1 191 ? 14.611 12.154 10.244 1.00 70.00 191 VAL A CA 1
ATOM 1442 C C . VAL A 1 191 ? 14.057 10.759 9.971 1.00 70.00 191 VAL A C 1
ATOM 1444 O O . VAL A 1 191 ? 13.386 10.520 8.972 1.00 70.00 191 VAL A O 1
ATOM 1447 N N . LEU A 1 192 ? 14.369 9.827 10.861 1.00 72.19 192 LEU A N 1
ATOM 1448 C CA . LEU A 1 192 ? 14.081 8.407 10.686 1.00 72.19 192 LEU A CA 1
ATOM 1449 C C . LEU A 1 192 ? 12.676 8.052 11.212 1.00 72.19 192 LEU A C 1
ATOM 1451 O O . LEU A 1 192 ? 12.014 8.869 11.864 1.00 72.19 192 LEU A O 1
ATOM 1455 N N . GLY A 1 193 ? 12.214 6.836 10.905 1.00 72.94 193 GLY A N 1
ATOM 1456 C CA . GLY A 1 193 ? 10.902 6.311 11.318 1.00 72.94 193 GLY A CA 1
ATOM 1457 C C . GLY A 1 193 ? 9.784 6.430 10.275 1.00 72.94 193 GLY A C 1
ATOM 1458 O O . GLY A 1 193 ? 8.637 6.116 10.589 1.00 72.94 193 GLY A O 1
ATOM 1459 N N . GLY A 1 194 ? 10.109 6.882 9.058 1.00 87.56 194 GLY A N 1
ATOM 1460 C CA . GLY A 1 194 ? 9.166 6.975 7.944 1.00 87.56 194 GLY A CA 1
ATOM 1461 C C . GLY A 1 194 ? 7.955 7.863 8.230 1.00 87.56 194 GLY A C 1
ATOM 1462 O O . GLY A 1 194 ? 7.981 8.728 9.113 1.00 87.56 194 GLY A O 1
ATOM 1463 N N . VAL A 1 195 ? 6.891 7.668 7.456 1.00 89.56 195 VAL A N 1
ATOM 1464 C CA . VAL A 1 195 ? 5.639 8.420 7.596 1.00 89.56 195 VAL A CA 1
ATOM 1465 C C . VAL A 1 195 ? 4.430 7.567 7.212 1.00 89.56 195 VAL A C 1
ATOM 1467 O O . VAL A 1 195 ? 4.526 6.625 6.427 1.00 89.56 195 VAL A O 1
ATOM 1470 N N . GLY A 1 196 ? 3.283 7.897 7.804 1.00 92.50 196 GLY A N 1
ATOM 1471 C CA . GLY A 1 196 ? 1.987 7.324 7.445 1.00 92.50 196 GLY A CA 1
ATOM 1472 C C . GLY A 1 196 ? 1.373 7.990 6.223 1.00 92.50 196 GLY A C 1
ATOM 1473 O O . GLY A 1 196 ? 1.949 8.907 5.639 1.00 92.50 196 GLY A O 1
ATOM 1474 N N . GLY A 1 197 ? 0.162 7.583 5.866 1.00 95.50 197 GLY A N 1
ATOM 1475 C CA . GLY A 1 197 ? -0.521 8.179 4.728 1.00 95.50 197 GLY A CA 1
ATOM 1476 C C . GLY A 1 197 ? -1.917 7.654 4.463 1.00 95.50 197 GLY A C 1
ATOM 1477 O O . GLY A 1 197 ? -2.431 6.742 5.117 1.00 95.50 197 GLY A O 1
ATOM 1478 N N . ASP A 1 198 ? -2.534 8.249 3.457 1.00 97.88 198 ASP A N 1
ATOM 1479 C CA . ASP A 1 198 ? -3.818 7.831 2.936 1.00 97.88 198 ASP A CA 1
ATOM 1480 C C . ASP A 1 198 ? -3.614 6.976 1.689 1.00 97.88 198 ASP A C 1
ATOM 1482 O O . ASP A 1 198 ? -2.917 7.371 0.762 1.00 97.88 198 ASP A O 1
ATOM 1486 N N . ILE A 1 199 ? -4.266 5.818 1.655 1.00 98.62 199 ILE A N 1
ATOM 1487 C CA . ILE A 1 199 ? -4.312 4.937 0.491 1.00 98.62 199 ILE A CA 1
ATOM 1488 C C . ILE A 1 199 ? -5.652 5.181 -0.196 1.00 98.62 199 ILE A C 1
ATOM 1490 O O . ILE A 1 199 ? -6.687 4.635 0.203 1.00 98.62 199 ILE A O 1
ATOM 1494 N N . TYR A 1 200 ? -5.665 6.042 -1.204 1.00 98.62 200 TYR A N 1
ATOM 1495 C CA . TYR A 1 200 ? -6.830 6.226 -2.054 1.00 98.62 200 TYR A CA 1
ATOM 1496 C C . TYR A 1 200 ? -6.942 5.025 -2.982 1.00 98.62 200 TYR A C 1
ATOM 1498 O O . TYR A 1 200 ? -5.980 4.646 -3.637 1.00 98.62 200 TYR A O 1
ATOM 1506 N N . TRP A 1 201 ? -8.113 4.396 -3.024 1.00 98.62 201 TRP A N 1
ATOM 1507 C CA . TRP A 1 201 ? -8.300 3.152 -3.757 1.00 98.62 201 TRP A CA 1
ATOM 1508 C C . TRP A 1 201 ? -9.598 3.144 -4.555 1.00 98.62 201 TRP A C 1
ATOM 1510 O O . TRP A 1 201 ? -10.681 3.438 -4.028 1.00 98.62 201 TRP A O 1
ATOM 1520 N N . ASN A 1 202 ? -9.489 2.806 -5.841 1.00 97.88 202 ASN A N 1
ATOM 1521 C CA . ASN A 1 202 ? -10.624 2.593 -6.724 1.00 97.88 202 ASN A CA 1
ATOM 1522 C C . ASN A 1 202 ? -11.045 1.113 -6.694 1.00 97.88 202 ASN A C 1
ATOM 1524 O O . ASN A 1 202 ? -10.424 0.275 -7.348 1.00 97.88 202 ASN A O 1
ATOM 1528 N N . PRO A 1 203 ? -12.161 0.768 -6.029 1.00 97.44 203 PRO A N 1
ATOM 1529 C CA . PRO A 1 203 ? -12.603 -0.618 -5.916 1.00 97.44 203 PRO A CA 1
ATOM 1530 C C . PRO A 1 203 ? -13.185 -1.198 -7.216 1.00 97.44 203 PRO A C 1
ATOM 1532 O O . PRO A 1 203 ? -13.627 -2.347 -7.218 1.00 97.44 203 PRO A O 1
ATOM 1535 N N . SER A 1 204 ? -13.273 -0.406 -8.288 1.00 97.19 204 SER A N 1
ATOM 1536 C CA . SER A 1 204 ? -13.631 -0.887 -9.631 1.00 97.19 204 SER A CA 1
ATOM 1537 C C . SER A 1 204 ? -12.406 -1.375 -10.408 1.00 97.19 204 SER A C 1
ATOM 1539 O O . SER A 1 204 ? -12.563 -2.135 -11.357 1.00 97.19 204 SER A O 1
ATOM 1541 N N . GLY A 1 205 ? -11.207 -0.979 -9.972 1.00 96.00 205 GLY A N 1
ATOM 1542 C CA . GLY A 1 205 ? -9.936 -1.330 -10.586 1.00 96.00 205 GLY A CA 1
ATOM 1543 C C . GLY A 1 205 ? -9.607 -0.512 -11.833 1.00 96.00 205 GLY A C 1
ATOM 1544 O O . GLY A 1 205 ? -10.446 0.200 -12.391 1.00 96.00 205 GLY A O 1
ATOM 1545 N N . THR A 1 206 ? -8.358 -0.642 -12.258 1.00 94.69 206 THR A N 1
ATOM 1546 C CA . THR A 1 206 ? -7.770 0.015 -13.422 1.00 94.69 206 THR A CA 1
ATOM 1547 C C . THR A 1 206 ? -7.498 -1.024 -14.504 1.00 94.69 206 THR A C 1
ATOM 1549 O O . THR A 1 206 ? -7.081 -2.143 -14.213 1.00 94.69 206 THR A O 1
ATOM 1552 N N . SER A 1 207 ? -7.748 -0.672 -15.768 1.00 96.31 207 SER A N 1
ATOM 1553 C CA . SER A 1 207 ? -7.376 -1.524 -16.902 1.00 96.31 207 SER A CA 1
ATOM 1554 C C . SER A 1 207 ? -5.881 -1.402 -17.158 1.00 96.31 207 SER A C 1
ATOM 1556 O O . SER A 1 207 ? -5.408 -0.329 -17.530 1.00 96.31 207 SER A O 1
ATOM 1558 N N . LEU A 1 208 ? -5.151 -2.498 -16.973 1.00 95.94 208 LEU A N 1
ATOM 1559 C CA . LEU A 1 208 ? -3.695 -2.550 -17.062 1.00 95.94 208 LEU A CA 1
ATOM 1560 C C . LEU A 1 208 ? -3.238 -3.543 -18.142 1.00 95.94 208 LEU A C 1
ATOM 1562 O O . LEU A 1 208 ? -3.918 -4.549 -18.377 1.00 95.94 208 LEU A O 1
ATOM 1566 N N . PRO A 1 209 ? -2.089 -3.298 -18.799 1.00 97.38 209 PRO A N 1
ATOM 1567 C CA . PRO A 1 209 ? -1.500 -4.247 -19.735 1.00 97.38 209 PRO A CA 1
ATOM 1568 C C . PRO A 1 209 ? -0.953 -5.458 -18.972 1.00 97.38 209 PRO A C 1
ATOM 1570 O O . PRO A 1 209 ? -0.052 -5.345 -18.137 1.00 97.38 209 PRO A O 1
ATOM 1573 N N . VAL A 1 210 ? -1.481 -6.637 -19.282 1.00 98.19 210 VAL A N 1
ATOM 1574 C CA . VAL A 1 210 ? -1.088 -7.906 -18.663 1.00 98.19 210 VAL A CA 1
ATOM 1575 C C . VAL A 1 210 ? -0.638 -8.908 -19.722 1.00 98.19 210 VAL A C 1
ATOM 1577 O O . VAL A 1 210 ? -0.870 -8.733 -20.922 1.00 98.19 210 VAL A O 1
ATOM 1580 N N . VAL A 1 211 ? 0.021 -9.983 -19.300 1.00 97.75 211 VAL A N 1
ATOM 1581 C CA . VAL A 1 211 ? 0.326 -11.109 -20.187 1.00 97.75 211 VAL A CA 1
ATOM 1582 C C . VAL A 1 211 ? -0.978 -11.613 -20.812 1.00 97.75 211 VAL A C 1
ATOM 1584 O O . VAL A 1 211 ? -1.933 -11.933 -20.109 1.00 97.75 211 VAL A O 1
ATOM 1587 N N . GLY A 1 212 ? -1.025 -11.646 -22.145 1.00 95.56 212 GLY A N 1
ATOM 1588 C CA . GLY A 1 212 ? -2.208 -12.069 -22.900 1.00 95.56 212 GLY A CA 1
ATOM 1589 C C . GLY A 1 212 ? -3.262 -10.985 -23.175 1.00 95.56 212 GLY A C 1
ATOM 1590 O O . GLY A 1 212 ? -4.273 -11.313 -23.787 1.00 95.56 212 GLY A O 1
ATOM 1591 N N . GLY A 1 213 ? -3.055 -9.716 -22.791 1.00 95.88 213 GLY A N 1
ATOM 1592 C CA . GLY A 1 213 ? -3.953 -8.615 -23.174 1.00 95.88 213 GLY A CA 1
ATOM 1593 C C . GLY A 1 213 ? -4.088 -7.520 -22.116 1.00 95.88 213 GLY A C 1
ATOM 1594 O O . GLY A 1 213 ? -3.100 -6.947 -21.665 1.00 95.88 213 GLY A O 1
ATOM 1595 N N . THR A 1 214 ? -5.326 -7.208 -21.736 1.00 96.88 214 T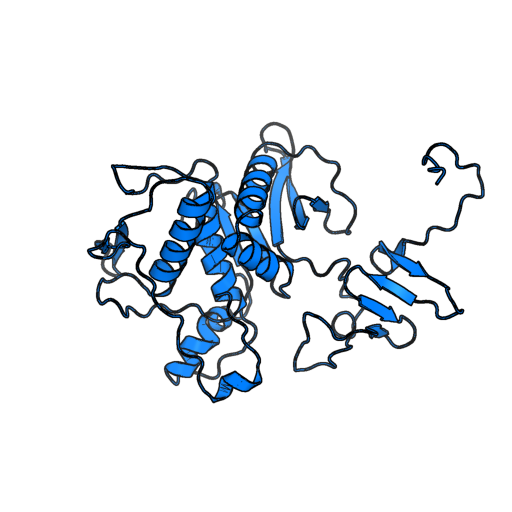HR A N 1
ATOM 1596 C CA . THR A 1 214 ? -5.662 -6.228 -20.690 1.00 96.88 214 THR A CA 1
ATOM 1597 C C . THR A 1 214 ? -6.362 -6.911 -19.523 1.00 96.88 214 THR A C 1
ATOM 1599 O O . THR A 1 214 ? -7.229 -7.757 -19.739 1.00 96.88 214 THR A O 1
ATOM 1602 N N . GLY A 1 215 ? -6.029 -6.523 -18.295 1.00 96.38 215 GLY A N 1
ATOM 1603 C CA . GLY A 1 215 ? -6.630 -7.067 -17.080 1.00 96.38 215 GLY A CA 1
ATOM 1604 C C . GLY A 1 215 ? -7.014 -5.967 -16.099 1.00 96.38 215 GLY A C 1
ATOM 1605 O O . GLY A 1 215 ? -6.344 -4.941 -16.021 1.00 96.38 215 GLY A O 1
ATOM 1606 N N . VAL A 1 216 ? -8.080 -6.200 -15.334 1.00 97.44 216 VAL A N 1
ATOM 1607 C CA . VAL A 1 216 ? -8.520 -5.325 -14.239 1.00 97.44 216 VAL A CA 1
ATOM 1608 C C . VAL A 1 216 ? -8.460 -6.116 -12.943 1.00 97.44 216 VAL A C 1
ATOM 1610 O O . VAL A 1 216 ? -9.033 -7.202 -12.858 1.00 97.44 216 VAL A O 1
ATOM 1613 N N . SER A 1 217 ? -7.788 -5.579 -11.928 1.00 97.19 217 SER A N 1
ATOM 1614 C CA . SER A 1 217 ? -7.752 -6.200 -10.606 1.00 97.19 217 SER A CA 1
ATOM 1615 C C . SER A 1 217 ? -7.680 -5.138 -9.508 1.00 97.19 217 SER A C 1
ATOM 1617 O O . SER A 1 217 ? -6.599 -4.677 -9.153 1.00 97.19 217 SER A O 1
ATOM 1619 N N . PRO A 1 218 ? -8.825 -4.753 -8.912 1.00 98.00 218 PRO A N 1
ATOM 1620 C CA . PRO A 1 218 ? -8.821 -3.775 -7.828 1.00 98.00 218 PRO A CA 1
ATOM 1621 C C . PRO A 1 218 ? -8.020 -4.259 -6.609 1.00 98.00 218 PRO A C 1
ATOM 1623 O O . PRO A 1 218 ? -7.544 -3.442 -5.832 1.00 98.00 218 PRO A O 1
ATOM 1626 N N . ILE A 1 219 ? -7.853 -5.573 -6.427 1.00 98.50 219 ILE A N 1
ATOM 1627 C CA . ILE A 1 219 ? -7.039 -6.135 -5.341 1.00 98.50 219 ILE A CA 1
ATOM 1628 C C . ILE A 1 219 ? -5.566 -5.779 -5.545 1.00 98.50 219 ILE A C 1
ATOM 1630 O O . ILE A 1 219 ? -4.916 -5.328 -4.606 1.00 98.50 219 ILE A O 1
ATOM 1634 N N . THR A 1 220 ? -5.044 -5.945 -6.761 1.00 98.25 220 THR A N 1
ATOM 1635 C CA . THR A 1 220 ? -3.633 -5.661 -7.043 1.00 98.25 220 THR A CA 1
ATOM 1636 C C . THR A 1 220 ? -3.376 -4.162 -7.126 1.00 98.25 220 THR A C 1
ATOM 1638 O O . THR A 1 220 ? -2.327 -3.719 -6.681 1.00 98.25 220 THR A O 1
ATOM 1641 N N . ASP A 1 221 ? -4.361 -3.373 -7.569 1.00 98.31 221 ASP A N 1
ATOM 1642 C CA . ASP A 1 221 ? -4.304 -1.909 -7.478 1.00 98.31 221 ASP A CA 1
ATOM 1643 C C . ASP A 1 221 ? -4.170 -1.446 -6.016 1.00 98.31 221 ASP A C 1
ATOM 1645 O O . ASP A 1 221 ? -3.380 -0.559 -5.722 1.00 98.31 221 ASP A O 1
ATOM 1649 N N . LEU A 1 222 ? -4.915 -2.050 -5.074 1.00 98.75 222 LEU A N 1
ATOM 1650 C CA . LEU A 1 222 ? -4.751 -1.741 -3.646 1.00 98.75 222 LEU A CA 1
ATOM 1651 C C . LEU A 1 222 ? -3.371 -2.171 -3.141 1.00 98.75 222 LEU A C 1
ATOM 1653 O O . LEU A 1 222 ? -2.741 -1.435 -2.390 1.00 98.75 222 LEU A O 1
ATOM 1657 N N . ALA A 1 223 ? -2.917 -3.361 -3.538 1.00 98.62 223 ALA A N 1
ATOM 1658 C CA . ALA A 1 223 ? -1.622 -3.890 -3.136 1.00 98.62 223 ALA A CA 1
ATOM 1659 C C . ALA A 1 223 ? -0.460 -2.988 -3.587 1.00 98.62 223 ALA A C 1
ATOM 1661 O O . ALA A 1 223 ? 0.454 -2.761 -2.799 1.00 98.62 223 ALA A O 1
ATOM 1662 N N . HIS A 1 224 ? -0.526 -2.433 -4.803 1.00 98.62 224 HIS A N 1
ATOM 1663 C CA . HIS A 1 224 ? 0.453 -1.470 -5.323 1.00 98.62 224 HIS A CA 1
ATOM 1664 C C . 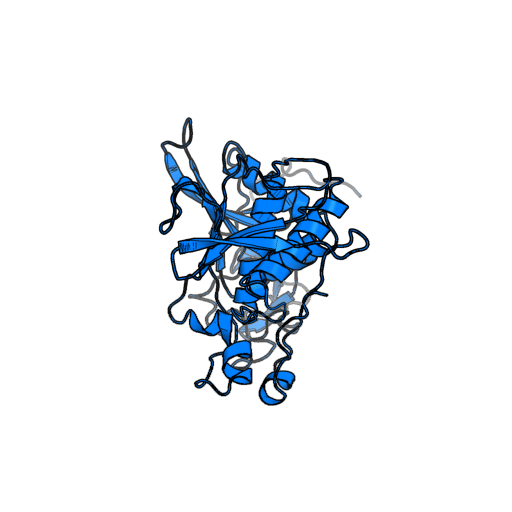HIS A 1 224 ? 0.592 -0.262 -4.391 1.00 98.62 224 HIS A C 1
ATOM 1666 O O . HIS A 1 224 ? 1.675 0.007 -3.875 1.00 98.62 224 HIS A O 1
ATOM 1672 N N . GLU A 1 225 ? -0.524 0.394 -4.063 1.00 98.75 225 GLU A N 1
ATOM 1673 C CA . GLU A 1 225 ? -0.509 1.558 -3.167 1.00 98.75 225 GLU A CA 1
ATOM 1674 C C . GLU A 1 225 ? -0.135 1.195 -1.720 1.00 98.75 225 GLU A C 1
ATOM 1676 O O . GLU A 1 225 ? 0.486 1.982 -1.007 1.00 98.75 225 GLU A O 1
ATOM 1681 N N . MET A 1 226 ? -0.481 -0.010 -1.257 1.00 98.50 226 MET A N 1
ATOM 1682 C CA . MET A 1 226 ? -0.039 -0.507 0.051 1.00 98.50 226 MET A CA 1
ATOM 1683 C C . MET A 1 226 ? 1.471 -0.731 0.108 1.00 98.50 226 MET A C 1
ATOM 1685 O O . MET A 1 226 ? 2.060 -0.595 1.180 1.00 98.50 226 MET A O 1
ATOM 1689 N N . PHE A 1 227 ? 2.103 -1.066 -1.015 1.00 98.31 227 PHE A N 1
ATOM 1690 C CA . PHE A 1 227 ? 3.550 -1.198 -1.070 1.00 98.31 227 PHE A CA 1
ATOM 1691 C C . PHE A 1 227 ? 4.238 0.165 -0.983 1.00 98.31 227 PHE A C 1
ATOM 1693 O O . PHE A 1 227 ? 5.176 0.313 -0.206 1.00 98.31 227 PHE A O 1
ATOM 1700 N N . HIS A 1 228 ? 3.707 1.184 -1.664 1.00 98.31 228 HIS A N 1
ATOM 1701 C CA . HIS A 1 228 ? 4.144 2.572 -1.471 1.00 98.31 228 HIS A CA 1
ATOM 1702 C C . HIS A 1 228 ? 3.990 3.018 -0.017 1.00 98.31 228 HIS A C 1
ATOM 1704 O O . HIS A 1 228 ? 4.923 3.568 0.568 1.00 98.31 228 HIS A O 1
ATOM 1710 N N . ALA A 1 229 ? 2.854 2.697 0.609 1.00 97.31 229 ALA A N 1
ATOM 1711 C CA . ALA A 1 229 ? 2.634 2.950 2.029 1.00 97.31 229 ALA A CA 1
ATOM 1712 C C . ALA A 1 229 ? 3.670 2.248 2.917 1.00 97.31 229 ALA A C 1
ATOM 1714 O O . ALA A 1 229 ? 4.161 2.836 3.879 1.00 97.31 229 ALA A O 1
ATOM 1715 N N . TYR A 1 230 ? 4.020 1.002 2.593 1.00 95.25 230 TYR A N 1
ATOM 1716 C CA . TYR A 1 230 ? 5.045 0.248 3.302 1.00 95.25 230 TYR A CA 1
ATOM 1717 C C . TYR A 1 230 ? 6.428 0.882 3.142 1.00 95.25 230 TYR A C 1
ATOM 1719 O O . TYR A 1 230 ? 7.113 1.090 4.139 1.00 95.25 230 TYR A O 1
ATOM 1727 N N . GLU A 1 231 ? 6.838 1.250 1.930 1.00 94.81 231 GLU A N 1
ATOM 1728 C CA . GLU A 1 231 ? 8.145 1.876 1.721 1.00 94.81 231 GLU A CA 1
ATOM 1729 C C . GLU A 1 231 ? 8.226 3.253 2.382 1.00 94.81 231 GLU A C 1
ATOM 1731 O O . GLU A 1 231 ? 9.232 3.568 3.018 1.00 94.81 231 GLU A O 1
ATOM 1736 N N . ALA A 1 232 ? 7.146 4.034 2.348 1.00 95.12 232 ALA A N 1
ATOM 1737 C CA . ALA A 1 232 ? 7.054 5.282 3.097 1.00 95.12 232 ALA A CA 1
ATOM 1738 C C . ALA A 1 232 ? 7.144 5.059 4.612 1.00 95.12 232 ALA A C 1
ATOM 1740 O O . ALA A 1 232 ? 7.813 5.825 5.311 1.00 95.12 232 ALA A O 1
ATOM 1741 N N . ASN A 1 233 ? 6.533 3.982 5.115 1.00 90.56 233 ASN A N 1
ATOM 1742 C CA . ASN A 1 233 ? 6.575 3.602 6.523 1.00 90.56 233 ASN A CA 1
ATOM 1743 C C . ASN A 1 233 ? 8.001 3.349 7.027 1.00 90.56 233 ASN A C 1
ATOM 1745 O O . ASN A 1 233 ? 8.315 3.674 8.169 1.00 90.56 233 ASN A O 1
ATOM 1749 N N . VAL A 1 234 ? 8.855 2.760 6.187 1.00 87.06 234 VAL A N 1
ATOM 1750 C CA . VAL A 1 234 ? 10.240 2.408 6.544 1.00 87.06 234 VAL A CA 1
ATOM 1751 C C . VAL A 1 234 ? 11.282 3.391 5.993 1.00 87.06 234 VAL A C 1
ATOM 1753 O O . VAL A 1 234 ? 12.479 3.175 6.167 1.00 87.06 234 VAL A O 1
ATOM 1756 N N . GLY A 1 235 ? 10.855 4.483 5.351 1.00 90.88 235 GLY A N 1
ATOM 1757 C CA . GLY A 1 235 ? 11.748 5.518 4.816 1.00 90.88 235 GLY A CA 1
ATOM 1758 C C . GLY A 1 235 ? 12.527 5.112 3.556 1.00 90.88 235 GLY A C 1
ATOM 1759 O O . GLY A 1 235 ? 13.646 5.588 3.342 1.00 90.88 235 GLY A O 1
ATOM 1760 N N . MET A 1 236 ? 11.958 4.200 2.763 1.00 91.38 236 MET A N 1
ATOM 1761 C CA . MET A 1 236 ? 12.560 3.559 1.588 1.00 91.38 236 MET A CA 1
ATOM 1762 C C . MET A 1 236 ? 12.137 4.128 0.237 1.00 91.38 236 MET A C 1
ATOM 1764 O O . MET A 1 236 ? 12.690 3.680 -0.772 1.00 91.38 236 MET A O 1
ATOM 1768 N N . LEU A 1 237 ? 11.208 5.086 0.182 1.00 95.00 237 LEU A N 1
ATOM 1769 C CA . LEU A 1 237 ? 10.823 5.676 -1.097 1.00 95.00 237 LEU A CA 1
ATOM 1770 C C . LEU A 1 237 ? 12.057 6.249 -1.802 1.00 95.00 237 LEU A C 1
ATOM 1772 O O . LEU A 1 237 ? 12.915 6.897 -1.195 1.00 95.00 237 LEU A O 1
ATOM 1776 N N . ASN A 1 238 ? 12.158 5.978 -3.101 1.00 95.19 238 ASN A N 1
ATOM 1777 C CA . ASN A 1 238 ? 13.222 6.494 -3.944 1.00 95.19 238 ASN A CA 1
ATOM 1778 C C . ASN A 1 238 ? 12.728 6.700 -5.382 1.00 95.19 238 ASN A C 1
ATOM 1780 O O . ASN A 1 238 ? 12.144 5.801 -5.992 1.00 95.19 238 ASN A O 1
ATOM 1784 N N . ASN A 1 239 ? 12.968 7.909 -5.888 1.00 94.56 239 ASN A N 1
ATOM 1785 C CA . ASN A 1 239 ? 12.590 8.357 -7.225 1.00 94.56 239 ASN A CA 1
ATOM 1786 C C . ASN A 1 239 ? 13.690 8.138 -8.277 1.00 94.56 239 ASN A C 1
ATOM 1788 O O . ASN A 1 239 ? 13.500 8.525 -9.427 1.00 94.56 239 ASN A O 1
ATOM 1792 N N . ASP A 1 240 ? 14.838 7.563 -7.908 1.00 95.38 240 ASP A N 1
ATOM 1793 C CA . ASP A 1 240 ? 15.879 7.221 -8.875 1.00 95.38 240 ASP A CA 1
ATOM 1794 C C . ASP A 1 240 ? 15.385 6.204 -9.917 1.00 95.38 240 ASP A C 1
ATOM 1796 O O . ASP A 1 240 ? 14.393 5.508 -9.719 1.00 95.38 240 ASP A O 1
ATOM 1800 N N . ASP A 1 241 ? 16.076 6.123 -11.049 1.00 94.81 241 ASP A N 1
ATOM 1801 C CA . ASP A 1 241 ? 15.742 5.205 -12.139 1.00 94.81 241 ASP A CA 1
ATOM 1802 C C . ASP A 1 241 ? 16.951 4.312 -12.446 1.00 94.81 241 ASP A C 1
ATOM 1804 O O . ASP A 1 241 ? 17.735 4.590 -13.357 1.00 94.81 241 ASP A O 1
ATOM 1808 N N . PRO A 1 242 ? 17.149 3.231 -11.672 1.00 93.31 242 PRO A N 1
ATOM 1809 C CA . PRO A 1 242 ? 18.260 2.312 -11.893 1.00 93.31 242 PRO A CA 1
ATOM 1810 C C . PRO A 1 242 ? 18.102 1.469 -13.165 1.00 93.31 242 PRO A C 1
ATOM 1812 O O . PRO A 1 242 ? 19.031 0.748 -13.519 1.00 93.31 242 PRO A O 1
ATOM 1815 N N . GLN A 1 243 ? 16.932 1.483 -13.814 1.00 94.00 243 GLN A N 1
ATOM 1816 C CA . GLN A 1 243 ? 16.682 0.739 -15.051 1.00 94.00 243 GLN A CA 1
ATOM 1817 C C . GLN A 1 243 ? 16.879 1.608 -16.304 1.00 94.00 243 GLN A C 1
ATOM 1819 O O . GLN A 1 243 ? 16.950 1.067 -17.404 1.00 94.00 243 GLN A O 1
ATOM 1824 N N . GLY A 1 244 ? 16.987 2.932 -16.156 1.00 94.62 244 GLY A N 1
ATOM 1825 C CA . GLY A 1 244 ? 17.150 3.873 -17.266 1.00 94.62 244 GLY A CA 1
ATOM 1826 C C . GLY A 1 244 ? 15.932 3.938 -18.192 1.00 94.62 244 GLY A C 1
ATOM 1827 O O . GLY A 1 244 ? 16.078 4.214 -19.381 1.00 94.62 244 GLY A O 1
ATOM 1828 N N . THR A 1 245 ? 14.740 3.631 -17.676 1.00 93.94 245 THR A N 1
ATOM 1829 C CA . THR A 1 245 ? 13.496 3.552 -18.468 1.00 93.94 245 THR A CA 1
ATOM 1830 C C . THR A 1 245 ? 12.606 4.786 -18.354 1.00 93.94 245 THR A C 1
ATOM 1832 O O . THR A 1 245 ? 11.612 4.886 -19.067 1.00 93.94 245 THR A O 1
ATOM 1835 N N . GLY A 1 246 ? 12.934 5.712 -17.455 1.00 93.88 246 GLY A N 1
ATOM 1836 C CA . GLY A 1 246 ? 12.111 6.844 -17.038 1.00 93.88 246 GLY A CA 1
ATOM 1837 C C . GLY A 1 246 ? 11.131 6.527 -15.903 1.00 93.88 246 GLY A C 1
ATOM 1838 O O . GLY A 1 246 ? 10.531 7.453 -15.360 1.00 93.88 246 GLY A O 1
ATOM 1839 N N . LEU A 1 247 ? 10.968 5.252 -15.525 1.00 95.38 247 LEU A N 1
ATOM 1840 C CA . LEU A 1 247 ? 10.135 4.833 -14.395 1.00 95.38 247 LEU A CA 1
ATOM 1841 C C . LEU A 1 247 ? 10.971 4.766 -13.110 1.00 95.38 247 LEU A C 1
ATOM 1843 O O . LEU A 1 247 ? 12.050 4.176 -13.098 1.00 95.38 247 LEU A O 1
ATOM 1847 N N . SER A 1 248 ? 10.458 5.333 -12.019 1.00 96.19 248 SER A N 1
ATOM 1848 C CA . SER A 1 248 ? 11.168 5.355 -10.739 1.00 96.19 248 SER A CA 1
ATOM 1849 C C . SER A 1 248 ? 11.294 3.968 -10.099 1.00 96.19 248 SER A C 1
ATOM 1851 O O . SER A 1 248 ? 10.472 3.068 -10.302 1.00 96.19 248 SER A O 1
ATOM 1853 N N . ARG A 1 249 ? 12.311 3.803 -9.247 1.00 95.94 249 ARG A N 1
ATOM 1854 C CA . ARG A 1 249 ? 12.560 2.596 -8.454 1.00 95.94 249 ARG A CA 1
ATOM 1855 C C . ARG A 1 249 ? 11.345 2.202 -7.624 1.00 95.94 249 ARG A C 1
ATOM 1857 O O . ARG A 1 249 ? 11.010 1.019 -7.612 1.00 95.94 249 ARG A O 1
ATOM 1864 N N . MET A 1 250 ? 10.698 3.149 -6.942 1.00 96.50 250 MET A N 1
ATOM 1865 C CA . MET A 1 250 ? 9.506 2.848 -6.138 1.00 96.50 250 MET A CA 1
ATOM 1866 C C . MET A 1 250 ? 8.372 2.250 -6.985 1.00 96.50 250 MET A C 1
ATOM 1868 O O . MET A 1 250 ? 7.740 1.289 -6.560 1.00 96.50 250 MET A O 1
ATOM 1872 N N . GLU A 1 251 ? 8.160 2.728 -8.217 1.00 97.69 251 GLU A N 1
ATOM 1873 C CA . GLU A 1 251 ? 7.116 2.190 -9.097 1.00 97.69 251 GLU A CA 1
ATOM 1874 C C . GLU A 1 251 ? 7.475 0.798 -9.623 1.00 97.69 251 GLU A C 1
ATOM 1876 O O . GLU A 1 251 ? 6.608 -0.077 -9.678 1.00 97.69 251 GLU A O 1
ATOM 1881 N N . TYR A 1 252 ? 8.749 0.544 -9.947 1.00 97.31 252 TYR A N 1
ATOM 1882 C CA . TYR A 1 252 ? 9.221 -0.809 -10.264 1.00 97.31 252 TYR A CA 1
ATOM 1883 C C . TYR A 1 252 ? 8.989 -1.778 -9.109 1.00 97.31 252 TYR A C 1
ATOM 1885 O O . TYR A 1 252 ? 8.527 -2.899 -9.317 1.00 97.31 252 TYR A O 1
ATOM 1893 N N . ARG A 1 253 ? 9.311 -1.357 -7.885 1.00 97.38 253 ARG A N 1
ATOM 1894 C CA . ARG A 1 253 ? 9.215 -2.205 -6.695 1.00 97.38 253 ARG A CA 1
ATOM 1895 C C . ARG A 1 253 ? 7.764 -2.472 -6.303 1.00 97.38 253 ARG A C 1
ATOM 1897 O O . ARG A 1 253 ? 7.420 -3.632 -6.073 1.00 97.38 253 ARG A O 1
ATOM 1904 N N . ALA A 1 254 ? 6.908 -1.453 -6.336 1.00 98.06 254 ALA A N 1
ATOM 1905 C CA . ALA A 1 254 ? 5.469 -1.614 -6.151 1.00 98.06 254 ALA A CA 1
ATOM 1906 C C . ALA A 1 254 ? 4.858 -2.519 -7.233 1.00 98.06 254 ALA A C 1
ATOM 1908 O O . ALA A 1 254 ? 4.110 -3.438 -6.906 1.00 98.06 254 ALA A O 1
ATOM 1909 N N . SER A 1 255 ? 5.272 -2.372 -8.497 1.00 98.19 255 SER A N 1
ATOM 1910 C CA . SER A 1 255 ? 4.822 -3.237 -9.599 1.00 98.19 255 SER A CA 1
ATOM 1911 C C . SER A 1 255 ? 5.334 -4.680 -9.483 1.00 98.19 255 SER A C 1
ATOM 1913 O O . SER A 1 255 ? 4.640 -5.629 -9.855 1.00 98.19 255 SER A O 1
ATOM 1915 N N . TYR A 1 256 ? 6.549 -4.884 -8.965 1.00 97.94 256 TYR A N 1
ATOM 1916 C CA . TYR A 1 256 ? 7.072 -6.219 -8.674 1.00 97.94 256 TYR A CA 1
ATOM 1917 C C . TYR A 1 256 ? 6.233 -6.901 -7.591 1.00 97.94 256 TYR A C 1
ATOM 1919 O O . TYR A 1 256 ? 5.815 -8.045 -7.773 1.00 97.94 256 TYR A O 1
ATOM 1927 N N . PHE A 1 257 ? 5.937 -6.187 -6.501 1.00 97.88 257 PHE A N 1
ATOM 1928 C CA . PHE A 1 257 ? 5.044 -6.666 -5.449 1.00 97.88 257 PHE A CA 1
ATOM 1929 C C . PHE A 1 257 ? 3.630 -6.938 -5.983 1.00 97.88 257 PHE A C 1
ATOM 1931 O O . PHE A 1 257 ? 3.083 -8.009 -5.728 1.00 97.88 257 PHE A O 1
ATOM 1938 N N . GLU A 1 258 ? 3.075 -6.041 -6.806 1.00 98.25 258 GLU A N 1
ATOM 1939 C CA . GLU A 1 258 ? 1.810 -6.239 -7.526 1.00 98.25 258 GLU A CA 1
ATOM 1940 C C . GLU A 1 258 ? 1.812 -7.587 -8.267 1.00 98.25 258 GLU A C 1
ATOM 1942 O O . GLU A 1 258 ? 0.871 -8.373 -8.144 1.00 98.25 258 GLU A O 1
ATOM 1947 N N . ASN A 1 259 ? 2.896 -7.900 -8.984 1.00 98.31 259 ASN A N 1
ATOM 1948 C CA . ASN A 1 259 ? 3.057 -9.166 -9.695 1.00 98.31 259 ASN A CA 1
ATOM 1949 C C . ASN A 1 259 ? 3.200 -10.387 -8.769 1.00 98.31 259 ASN A C 1
ATOM 1951 O O . ASN A 1 259 ? 2.678 -11.448 -9.116 1.00 98.31 259 ASN A O 1
ATOM 1955 N N . GLN A 1 260 ? 3.812 -10.259 -7.586 1.00 97.56 260 GLN A N 1
ATOM 1956 C CA . GLN A 1 260 ? 3.798 -11.337 -6.584 1.00 97.56 260 GLN A CA 1
ATOM 1957 C C . GLN A 1 260 ? 2.373 -11.629 -6.101 1.00 97.56 260 GLN A C 1
ATOM 1959 O O . GLN A 1 260 ? 1.961 -12.789 -6.035 1.00 97.56 260 GLN A O 1
ATOM 1964 N N . ILE A 1 261 ? 1.578 -10.583 -5.848 1.00 98.19 261 ILE A N 1
ATOM 1965 C CA . ILE A 1 261 ? 0.169 -10.740 -5.472 1.00 98.19 261 ILE A CA 1
ATOM 1966 C C . ILE A 1 261 ? -0.633 -11.353 -6.621 1.00 98.19 261 ILE A C 1
ATOM 1968 O O . ILE A 1 261 ? -1.390 -12.292 -6.381 1.00 98.19 261 ILE A O 1
ATOM 1972 N N . ARG A 1 262 ? -0.437 -10.893 -7.867 1.00 97.81 262 ARG A N 1
ATOM 1973 C CA . ARG A 1 262 ? -1.063 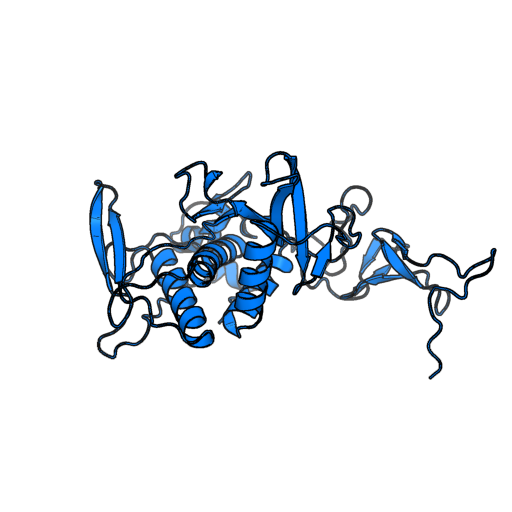-11.486 -9.064 1.00 97.81 262 ARG A CA 1
ATOM 1974 C C . ARG A 1 262 ? -0.781 -12.980 -9.161 1.00 97.81 262 ARG A C 1
ATOM 1976 O O . ARG A 1 262 ? -1.730 -13.742 -9.321 1.00 97.81 262 ARG A O 1
ATOM 1983 N N . ASN A 1 263 ? 0.478 -13.397 -8.995 1.00 97.06 263 ASN A N 1
ATOM 1984 C CA . ASN A 1 263 ? 0.852 -14.813 -8.982 1.00 97.06 263 ASN A CA 1
ATOM 1985 C C . ASN A 1 263 ? 0.060 -15.586 -7.921 1.00 97.06 263 ASN A C 1
ATOM 1987 O O . ASN A 1 263 ? -0.576 -16.595 -8.217 1.00 97.06 263 ASN A O 1
ATOM 1991 N N . ALA A 1 264 ? 0.069 -15.075 -6.687 1.00 97.06 264 ALA A N 1
ATOM 1992 C CA . ALA A 1 264 ? -0.543 -15.729 -5.538 1.00 97.06 264 ALA A CA 1
ATOM 1993 C C . ALA A 1 264 ? -2.066 -15.891 -5.675 1.00 97.06 264 ALA A C 1
ATOM 1995 O O . ALA A 1 264 ? -2.627 -16.847 -5.144 1.00 97.06 264 ALA A O 1
ATOM 1996 N N . ILE A 1 265 ? -2.733 -14.989 -6.403 1.00 97.19 265 ILE A N 1
ATOM 1997 C CA . ILE A 1 265 ? -4.186 -15.038 -6.638 1.00 97.19 265 ILE A CA 1
ATOM 1998 C C . ILE A 1 265 ? -4.564 -15.556 -8.036 1.00 97.19 265 ILE A C 1
ATOM 2000 O O . ILE A 1 265 ? -5.722 -15.440 -8.439 1.00 97.19 265 ILE A O 1
ATOM 2004 N N . GLY A 1 266 ? -3.611 -16.128 -8.781 1.00 97.25 266 GLY A N 1
ATOM 2005 C CA . GLY A 1 266 ? -3.855 -16.757 -10.083 1.00 97.25 266 GLY A CA 1
ATOM 2006 C C . GLY A 1 266 ? -4.202 -15.781 -11.213 1.00 97.25 266 GLY A C 1
ATOM 2007 O O . GLY A 1 266 ? -4.940 -16.137 -12.131 1.00 97.25 266 GLY A O 1
ATOM 2008 N N . GLN A 1 267 ? -3.709 -14.544 -11.151 1.00 97.25 267 GLN A N 1
ATOM 2009 C CA . GLN A 1 267 ? -3.901 -13.527 -12.183 1.00 97.25 267 GLN A CA 1
ATOM 2010 C C . GLN A 1 267 ? -2.673 -13.392 -13.098 1.00 97.25 267 GLN A C 1
ATOM 2012 O O . GLN A 1 267 ? -1.543 -13.541 -12.634 1.00 97.25 267 GLN A O 1
ATOM 2017 N N . PRO A 1 268 ? -2.862 -13.042 -14.387 1.00 98.06 268 PRO A N 1
ATOM 2018 C CA . PRO A 1 268 ? -1.746 -12.765 -15.284 1.00 98.06 268 PRO A CA 1
ATOM 2019 C C . PRO A 1 268 ? -0.898 -11.592 -14.789 1.00 98.06 268 PRO A C 1
ATOM 2021 O O . PRO A 1 268 ? -1.439 -10.595 -14.291 1.00 98.06 268 PRO A O 1
ATOM 2024 N N . TYR A 1 269 ? 0.418 -11.690 -14.986 1.00 98.56 269 TYR A N 1
ATOM 2025 C CA . TYR A 1 269 ? 1.344 -10.611 -14.657 1.00 98.56 269 TYR A CA 1
ATOM 2026 C C . TYR A 1 269 ? 1.036 -9.345 -15.440 1.00 98.56 269 TYR A C 1
ATOM 2028 O O . TYR A 1 269 ? 0.769 -9.397 -16.642 1.00 98.56 269 TYR A O 1
ATOM 2036 N N . ARG A 1 270 ? 1.145 -8.198 -14.772 1.00 98.25 270 ARG A N 1
ATOM 2037 C CA . ARG A 1 270 ? 1.267 -6.908 -15.434 1.00 98.25 270 ARG A CA 1
ATOM 2038 C C . ARG A 1 270 ? 2.608 -6.874 -16.154 1.00 98.25 270 ARG A C 1
ATOM 2040 O O . ARG A 1 270 ? 3.644 -7.165 -15.556 1.00 98.25 270 ARG A O 1
ATOM 2047 N N . ARG A 1 271 ? 2.574 -6.547 -17.444 1.00 97.94 271 ARG A N 1
ATOM 2048 C CA . ARG A 1 271 ? 3.756 -6.647 -18.309 1.00 97.94 271 ARG A CA 1
ATOM 2049 C C . ARG A 1 271 ? 4.467 -5.323 -18.555 1.00 97.94 271 ARG A C 1
ATOM 2051 O O . ARG A 1 271 ? 5.655 -5.317 -18.851 1.00 97.94 271 ARG A O 1
ATOM 2058 N N . GLU A 1 272 ? 3.744 -4.217 -18.423 1.00 97.19 272 GLU A N 1
ATOM 2059 C CA . GLU A 1 272 ? 4.231 -2.875 -18.733 1.00 97.19 272 GLU A CA 1
ATOM 2060 C C . GLU A 1 272 ? 3.642 -1.845 -17.764 1.00 97.19 272 GLU A C 1
ATOM 2062 O O . GLU A 1 272 ? 2.526 -1.992 -17.245 1.00 97.19 272 GLU A O 1
ATOM 2067 N N . TYR A 1 273 ? 4.381 -0.761 -17.566 1.00 97.25 273 TYR A N 1
ATOM 2068 C CA . TYR A 1 273 ? 3.926 0.421 -16.858 1.00 97.25 273 TYR A CA 1
ATOM 2069 C C . TYR A 1 273 ? 3.838 1.593 -17.828 1.00 97.25 273 TYR A C 1
ATOM 2071 O O . TYR A 1 273 ? 4.830 1.960 -18.454 1.00 97.25 273 TYR A O 1
ATOM 2079 N N . TRP A 1 274 ? 2.653 2.187 -17.951 1.00 94.50 274 TRP A N 1
ATOM 2080 C CA . TRP A 1 274 ? 2.437 3.381 -18.762 1.00 94.50 274 TRP A CA 1
ATOM 2081 C C . TRP A 1 274 ? 2.451 4.605 -17.853 1.00 94.50 274 TRP A C 1
ATOM 2083 O O . TRP A 1 274 ? 1.635 4.700 -16.937 1.00 94.50 274 TRP A O 1
ATOM 2093 N N . PHE A 1 275 ? 3.367 5.534 -18.105 1.00 92.56 275 PHE A N 1
ATOM 2094 C CA . PHE A 1 275 ? 3.558 6.730 -17.286 1.00 92.56 275 PHE A CA 1
ATOM 2095 C C . PHE A 1 275 ? 3.652 7.987 -18.154 1.00 92.56 275 PHE A C 1
ATOM 2097 O O . PHE A 1 275 ? 3.712 7.920 -19.385 1.00 92.56 275 PHE A O 1
ATOM 2104 N N . ARG A 1 276 ? 3.624 9.152 -17.503 1.00 90.31 276 ARG A N 1
ATOM 2105 C CA . ARG A 1 276 ? 3.991 10.424 -18.126 1.00 90.31 276 ARG A CA 1
ATOM 2106 C C . ARG A 1 276 ? 5.258 10.942 -17.469 1.00 90.31 276 ARG A C 1
ATOM 2108 O O . ARG A 1 276 ? 5.331 10.948 -16.244 1.00 90.31 276 ARG A O 1
ATOM 2115 N N . ASP A 1 277 ? 6.231 11.345 -18.275 1.00 85.50 277 ASP A N 1
ATOM 2116 C CA . ASP A 1 277 ? 7.443 11.986 -17.770 1.00 85.50 277 ASP A CA 1
ATOM 2117 C C . ASP A 1 277 ? 7.145 13.403 -17.237 1.00 85.50 277 ASP A C 1
ATOM 2119 O O . ASP A 1 277 ? 6.028 13.918 -17.351 1.00 85.50 277 ASP A O 1
ATOM 2123 N N . ALA A 1 278 ? 8.159 14.062 -16.669 1.00 80.94 278 ALA A N 1
ATOM 2124 C CA . ALA A 1 278 ? 8.033 15.424 -16.143 1.00 80.94 278 ALA A CA 1
ATOM 2125 C C . ALA A 1 278 ? 7.648 16.471 -17.210 1.00 80.94 278 ALA A C 1
ATOM 2127 O O . ALA A 1 278 ? 7.150 17.541 -16.869 1.00 80.94 278 ALA A O 1
ATOM 2128 N N . SER A 1 279 ? 7.857 16.166 -18.495 1.00 88.38 279 SER A N 1
ATOM 2129 C CA . SER A 1 279 ? 7.454 17.007 -19.629 1.00 88.38 279 SER A CA 1
ATOM 2130 C C . SER A 1 279 ? 6.049 16.663 -20.147 1.00 88.38 279 SER A C 1
ATOM 2132 O O . SER A 1 279 ? 5.552 17.304 -21.071 1.00 88.38 279 SER A O 1
ATOM 2134 N N . GLY A 1 280 ? 5.389 15.663 -19.556 1.00 87.44 280 GLY A N 1
ATOM 2135 C CA . GLY A 1 280 ? 4.065 15.185 -19.932 1.00 87.44 280 GLY A CA 1
ATOM 2136 C C . GLY A 1 280 ? 4.050 14.170 -21.079 1.00 87.44 280 GLY A C 1
ATOM 2137 O O . GLY A 1 280 ? 2.956 13.731 -21.465 1.00 87.44 280 GLY A O 1
ATOM 2138 N N . ASN A 1 281 ? 5.209 13.767 -21.612 1.00 90.69 281 ASN A N 1
ATOM 2139 C CA . ASN A 1 281 ? 5.295 12.778 -22.686 1.00 90.69 281 ASN A CA 1
ATOM 2140 C C . ASN A 1 281 ? 4.954 11.389 -22.158 1.00 90.69 281 ASN A C 1
ATOM 2142 O O . ASN A 1 281 ? 5.265 11.050 -21.019 1.00 90.69 281 ASN A O 1
ATOM 2146 N N . GLN A 1 282 ? 4.319 10.571 -22.995 1.00 93.56 282 GLN A N 1
ATOM 2147 C CA . GLN A 1 282 ? 4.021 9.189 -22.634 1.00 93.56 282 GLN A CA 1
ATOM 2148 C C . GLN A 1 282 ? 5.288 8.335 -22.679 1.00 93.56 282 GLN A C 1
ATOM 2150 O O . GLN A 1 282 ? 6.007 8.340 -23.677 1.00 93.56 282 GLN A O 1
ATOM 2155 N N . GLY A 1 283 ? 5.513 7.578 -21.609 1.00 93.62 283 GLY A N 1
ATOM 2156 C CA . GLY A 1 283 ? 6.558 6.571 -21.495 1.00 93.62 283 GLY A CA 1
ATOM 2157 C C . GLY A 1 283 ? 5.971 5.192 -21.204 1.00 93.62 283 GLY A C 1
ATOM 2158 O O . GLY A 1 283 ? 4.881 5.068 -20.633 1.00 93.62 283 GLY A O 1
ATOM 2159 N N . ILE A 1 284 ? 6.698 4.151 -21.610 1.00 95.94 284 ILE A N 1
ATOM 2160 C CA . ILE A 1 284 ? 6.376 2.750 -21.324 1.00 95.94 284 ILE A CA 1
ATOM 2161 C C . ILE A 1 284 ? 7.625 2.080 -20.760 1.00 95.94 284 ILE A C 1
ATOM 2163 O O . ILE A 1 284 ? 8.669 2.076 -21.407 1.00 95.94 284 ILE A O 1
ATOM 2167 N N . ALA A 1 285 ? 7.499 1.490 -19.576 1.00 97.25 285 ALA A N 1
ATOM 2168 C CA . ALA A 1 285 ? 8.548 0.701 -18.946 1.00 97.25 285 ALA A CA 1
ATOM 2169 C C . ALA A 1 285 ? 8.150 -0.788 -18.912 1.00 97.25 285 ALA A C 1
ATOM 2171 O O . ALA A 1 285 ? 7.028 -1.100 -18.495 1.00 97.25 285 ALA A O 1
ATOM 2172 N N . PRO A 1 286 ? 9.019 -1.719 -19.350 1.00 97.75 286 PRO A N 1
ATOM 2173 C CA . PRO A 1 286 ? 8.763 -3.149 -19.223 1.00 97.75 286 PRO A CA 1
ATOM 2174 C C . PRO A 1 286 ? 8.835 -3.568 -17.751 1.00 97.75 286 PRO A C 1
ATOM 2176 O O . PRO A 1 286 ? 9.730 -3.152 -17.026 1.00 97.75 286 PRO A O 1
ATOM 2179 N N . LEU A 1 287 ? 7.909 -4.420 -17.312 1.00 98.38 287 LEU A N 1
ATOM 2180 C CA . LEU A 1 287 ? 7.883 -4.961 -15.944 1.00 98.38 287 LEU A CA 1
ATOM 2181 C C . LEU A 1 287 ? 8.306 -6.433 -15.877 1.00 98.38 287 LEU A C 1
ATOM 2183 O O . LEU A 1 287 ? 8.417 -6.992 -14.785 1.00 98.38 287 LEU A O 1
ATOM 2187 N N . LEU A 1 288 ? 8.530 -7.059 -17.034 1.00 98.19 288 LEU A N 1
ATOM 2188 C CA . LEU A 1 288 ? 8.979 -8.441 -17.169 1.00 98.19 288 LEU A CA 1
ATOM 2189 C C . LEU A 1 288 ? 10.308 -8.492 -17.923 1.00 98.19 288 LEU A C 1
ATOM 2191 O O . LEU A 1 288 ? 10.522 -7.723 -18.859 1.00 98.19 288 LEU A O 1
ATOM 2195 N N . ASP A 1 289 ? 11.181 -9.413 -17.523 1.00 96.12 289 ASP A N 1
ATOM 2196 C CA . ASP A 1 289 ? 12.434 -9.694 -18.213 1.00 96.12 289 ASP A CA 1
ATOM 2197 C C . ASP A 1 289 ? 12.201 -10.455 -19.534 1.00 96.12 289 ASP A C 1
ATOM 2199 O O . ASP A 1 289 ? 11.079 -10.838 -19.883 1.00 96.12 289 ASP A O 1
ATOM 2203 N N . ALA A 1 290 ? 13.281 -10.726 -20.272 1.00 94.94 290 ALA A N 1
ATOM 2204 C CA . ALA A 1 290 ? 13.223 -11.480 -21.529 1.00 94.94 290 ALA A CA 1
ATOM 2205 C C . ALA A 1 290 ? 12.671 -12.915 -21.373 1.00 94.94 290 ALA A C 1
ATOM 2207 O O . ALA A 1 290 ? 12.269 -13.531 -22.358 1.00 94.94 290 ALA A O 1
ATOM 2208 N N . SER A 1 291 ? 12.637 -13.441 -20.147 1.00 96.31 291 SER A N 1
ATOM 2209 C CA . SER A 1 291 ? 12.097 -14.758 -19.800 1.00 96.31 291 SER A CA 1
ATOM 2210 C C . SER A 1 291 ? 10.625 -14.695 -19.364 1.00 96.31 291 SER A C 1
ATOM 2212 O O . SER A 1 291 ? 10.058 -15.723 -18.991 1.00 96.31 291 SER A O 1
ATOM 2214 N N . GLY A 1 292 ? 10.007 -13.508 -19.360 1.00 96.31 292 GLY A N 1
ATOM 2215 C CA . GLY A 1 292 ? 8.640 -13.285 -18.889 1.00 96.31 292 GLY A CA 1
ATOM 2216 C C . GLY A 1 292 ? 8.490 -13.261 -17.364 1.00 96.31 292 GLY A C 1
ATOM 2217 O O . GLY A 1 292 ? 7.376 -13.439 -16.868 1.00 96.31 292 GLY A O 1
ATOM 2218 N N . ARG A 1 293 ? 9.578 -13.071 -16.605 1.00 96.19 293 ARG A N 1
ATOM 2219 C CA . ARG A 1 293 ? 9.558 -13.014 -15.133 1.00 96.19 293 ARG A CA 1
ATOM 2220 C C . ARG A 1 293 ? 9.512 -11.568 -14.636 1.00 96.19 293 ARG A C 1
ATOM 2222 O O . ARG A 1 293 ? 10.162 -10.724 -15.247 1.00 96.19 293 ARG A O 1
ATOM 2229 N N . PRO A 1 294 ? 8.806 -11.264 -13.529 1.00 97.25 294 PRO A N 1
ATOM 2230 C CA . PRO A 1 294 ? 8.807 -9.927 -12.937 1.00 97.25 294 PRO A CA 1
ATOM 2231 C C . PRO A 1 294 ? 10.218 -9.400 -12.660 1.00 97.25 294 PRO A C 1
ATOM 2233 O O . PRO A 1 294 ? 11.020 -10.078 -12.017 1.00 97.25 294 PRO A O 1
ATOM 2236 N N . ILE A 1 295 ? 10.509 -8.184 -13.128 1.00 96.19 295 ILE A N 1
ATOM 2237 C CA . ILE A 1 295 ? 11.798 -7.521 -12.906 1.00 96.19 295 ILE A CA 1
ATOM 2238 C C . ILE A 1 295 ? 11.883 -7.086 -11.445 1.00 96.19 295 ILE A C 1
ATOM 2240 O O . ILE A 1 295 ? 11.117 -6.237 -10.991 1.00 96.19 295 ILE A O 1
ATOM 2244 N N . TYR A 1 296 ? 12.835 -7.658 -10.712 1.00 94.69 296 TYR A N 1
ATOM 2245 C CA . TYR A 1 296 ? 13.144 -7.238 -9.352 1.00 94.69 296 TYR A CA 1
ATOM 2246 C C . TYR A 1 296 ? 14.155 -6.092 -9.365 1.00 94.69 296 TYR A C 1
ATOM 2248 O O . TYR A 1 296 ? 15.279 -6.251 -9.843 1.00 94.69 296 TYR A O 1
ATOM 2256 N N . VAL A 1 297 ? 13.777 -4.957 -8.777 1.00 91.81 297 VAL A N 1
ATOM 2257 C CA . VAL A 1 297 ? 14.698 -3.851 -8.497 1.00 91.81 297 VAL A CA 1
ATOM 2258 C C . VAL A 1 297 ? 14.984 -3.829 -6.992 1.00 91.81 297 VAL A C 1
ATOM 2260 O O . VAL A 1 297 ? 14.046 -3.694 -6.198 1.00 91.81 297 VAL A O 1
ATOM 2263 N N . PRO A 1 298 ? 16.251 -3.959 -6.555 1.00 90.19 298 PRO A N 1
ATOM 2264 C CA . PRO A 1 298 ? 16.575 -3.964 -5.132 1.00 90.19 298 PRO A CA 1
ATOM 2265 C C . PRO A 1 298 ? 16.215 -2.621 -4.474 1.00 90.19 298 PRO A C 1
ATOM 2267 O O . PRO A 1 298 ? 16.135 -1.598 -5.165 1.00 90.19 298 PRO A O 1
ATOM 2270 N N . PRO A 1 299 ? 15.990 -2.587 -3.150 1.00 89.69 299 PRO A N 1
ATOM 2271 C CA . PRO A 1 299 ? 15.796 -1.329 -2.439 1.00 89.69 299 PRO A CA 1
ATOM 2272 C C . PRO A 1 299 ? 17.074 -0.489 -2.489 1.00 89.69 299 PRO A C 1
ATOM 2274 O O . PRO A 1 299 ? 18.154 -0.975 -2.834 1.00 89.69 299 PRO A O 1
ATOM 2277 N N . THR A 1 300 ? 16.956 0.783 -2.122 1.00 88.50 300 THR A N 1
ATOM 2278 C CA . THR A 1 300 ? 18.131 1.631 -1.903 1.00 88.50 300 THR A CA 1
ATOM 2279 C C . THR A 1 300 ? 19.012 1.003 -0.829 1.00 88.50 300 THR A C 1
ATOM 2281 O O . THR A 1 300 ? 18.528 0.682 0.257 1.00 88.50 300 THR A O 1
ATOM 2284 N N . THR A 1 301 ? 20.303 0.837 -1.115 1.00 87.00 301 THR A N 1
ATOM 2285 C CA . THR A 1 301 ? 21.258 0.321 -0.132 1.00 87.00 301 THR A CA 1
ATOM 2286 C C . THR A 1 301 ? 21.244 1.199 1.112 1.00 87.00 301 THR A C 1
ATOM 2288 O O . THR A 1 301 ? 21.442 2.409 1.019 1.00 87.00 301 THR A O 1
ATOM 2291 N N . ILE A 1 302 ? 21.032 0.584 2.275 1.00 84.69 302 ILE A N 1
ATOM 2292 C CA . ILE A 1 302 ? 21.025 1.278 3.562 1.00 84.69 302 ILE A CA 1
ATOM 2293 C C . ILE A 1 302 ? 22.463 1.726 3.880 1.00 84.69 302 ILE A C 1
ATOM 2295 O O . ILE A 1 302 ? 23.347 0.872 3.993 1.00 84.69 302 ILE A O 1
ATOM 2299 N N . PRO A 1 303 ? 22.735 3.038 4.025 1.00 84.50 303 PRO A N 1
ATOM 2300 C CA . PRO A 1 303 ? 24.057 3.527 4.394 1.00 84.50 303 PRO A CA 1
ATOM 2301 C C . PRO A 1 303 ? 24.516 2.967 5.747 1.00 84.50 303 PRO A C 1
ATOM 2303 O O . PRO A 1 303 ? 23.684 2.797 6.641 1.00 84.50 303 PRO A O 1
ATOM 2306 N N . PRO A 1 304 ? 25.830 2.751 5.963 1.00 82.56 304 PRO A N 1
ATOM 2307 C CA . PRO A 1 304 ? 26.351 2.218 7.225 1.00 82.56 304 PRO A CA 1
ATOM 2308 C C . PRO A 1 304 ? 25.908 2.991 8.473 1.00 82.56 304 PRO A C 1
ATOM 2310 O O . PRO A 1 304 ? 25.696 2.392 9.523 1.00 82.56 304 PRO A O 1
ATOM 2313 N N . SER A 1 305 ? 25.710 4.306 8.348 1.00 76.69 305 SER A N 1
ATOM 2314 C CA . SER A 1 305 ? 25.209 5.176 9.419 1.00 76.69 305 SER A CA 1
ATOM 2315 C C . SER A 1 305 ? 23.796 4.830 9.899 1.00 76.69 305 SER A C 1
ATOM 2317 O O . SER A 1 305 ? 23.425 5.244 10.993 1.00 76.69 305 SER A O 1
ATOM 2319 N N . LEU A 1 306 ? 23.018 4.085 9.109 1.00 74.25 306 LEU A N 1
ATOM 2320 C CA . LEU A 1 306 ? 21.642 3.698 9.419 1.00 74.25 306 LEU A CA 1
ATOM 2321 C C . LEU A 1 306 ? 21.491 2.215 9.801 1.00 74.25 306 LEU A C 1
ATOM 2323 O O . LEU A 1 306 ? 20.424 1.812 10.253 1.00 74.25 306 LEU A O 1
ATOM 2327 N N . LEU A 1 307 ? 22.538 1.392 9.654 1.00 69.25 307 LEU A N 1
ATOM 2328 C CA . LEU A 1 307 ? 22.492 -0.040 9.992 1.00 69.25 307 LEU A CA 1
ATOM 2329 C C . LEU A 1 307 ? 22.161 -0.340 11.468 1.00 69.25 307 LEU A C 1
ATOM 2331 O O . LEU A 1 307 ? 21.403 -1.282 11.704 1.00 69.25 307 LEU A O 1
ATOM 2335 N N . PRO A 1 308 ? 22.652 0.426 12.468 1.00 59.88 308 PRO A N 1
ATOM 2336 C CA . PRO A 1 308 ? 22.332 0.171 13.877 1.00 59.88 308 PRO A CA 1
ATOM 2337 C C . PRO A 1 308 ? 20.842 0.295 14.229 1.00 59.88 308 PRO A C 1
ATOM 2339 O O . PRO A 1 308 ? 20.436 -0.134 15.303 1.00 59.88 308 PRO A O 1
ATOM 2342 N N . LEU A 1 309 ? 20.039 0.874 13.333 1.00 57.00 309 LEU A N 1
ATOM 2343 C CA . LEU A 1 309 ? 18.633 1.219 13.552 1.00 57.00 309 LEU A CA 1
ATOM 2344 C C . LEU A 1 309 ? 17.670 0.077 13.196 1.00 57.00 309 LEU A C 1
ATOM 2346 O O . LEU A 1 309 ? 16.458 0.215 13.328 1.00 57.00 309 LEU A O 1
ATOM 2350 N N . GLY A 1 310 ? 18.187 -1.051 12.698 1.00 56.44 310 GLY A N 1
ATOM 2351 C CA . GLY A 1 310 ? 17.383 -2.256 12.490 1.00 56.44 310 GLY A CA 1
ATOM 2352 C C . GLY A 1 310 ? 16.236 -2.093 11.488 1.00 56.44 310 GLY A C 1
ATOM 2353 O O . GLY A 1 310 ? 15.174 -2.682 11.690 1.00 56.44 310 GLY A O 1
ATOM 2354 N N . ILE A 1 311 ? 16.429 -1.307 10.417 1.00 61.75 311 ILE A N 1
ATOM 2355 C CA . ILE A 1 311 ? 15.473 -1.206 9.300 1.00 61.75 311 ILE A CA 1
ATOM 2356 C C . ILE A 1 311 ? 15.299 -2.604 8.684 1.00 61.75 311 ILE A C 1
ATOM 2358 O O . ILE A 1 311 ? 16.098 -3.050 7.861 1.00 61.75 311 ILE A O 1
ATOM 2362 N N . ASN A 1 312 ? 14.252 -3.307 9.113 1.00 57.06 312 ASN A N 1
ATOM 2363 C CA . ASN A 1 312 ? 13.947 -4.656 8.661 1.00 57.06 312 ASN A CA 1
ATOM 2364 C C . ASN A 1 312 ? 13.050 -4.588 7.433 1.00 57.06 312 ASN A C 1
ATOM 2366 O O . ASN A 1 312 ? 11.859 -4.276 7.512 1.00 57.06 312 ASN A O 1
ATOM 2370 N N . LEU A 1 313 ? 13.652 -4.875 6.284 1.00 64.44 313 LEU A N 1
ATOM 2371 C CA . LEU A 1 313 ? 12.933 -4.930 5.026 1.00 64.44 313 LEU A CA 1
ATOM 2372 C C . LEU A 1 313 ? 12.257 -6.289 4.858 1.00 64.44 313 LEU A C 1
ATOM 2374 O O . LEU A 1 313 ? 12.813 -7.336 5.191 1.00 64.44 313 LEU A O 1
ATOM 2378 N N . ILE A 1 314 ? 11.030 -6.240 4.355 1.00 59.34 314 ILE A N 1
ATOM 2379 C CA . ILE A 1 314 ? 10.256 -7.405 3.969 1.00 59.34 314 ILE A CA 1
ATOM 2380 C C . ILE A 1 314 ? 10.878 -7.917 2.670 1.00 59.34 314 ILE A C 1
ATOM 2382 O O . ILE A 1 314 ? 10.771 -7.262 1.632 1.00 59.34 314 ILE A O 1
ATOM 2386 N N . TYR A 1 315 ? 11.537 -9.069 2.749 1.00 53.16 315 TYR A N 1
ATOM 2387 C CA . TYR A 1 315 ? 11.985 -9.846 1.596 1.00 53.16 315 TYR A CA 1
ATOM 2388 C C . TYR A 1 315 ? 11.235 -11.176 1.550 1.00 53.16 315 TYR A C 1
ATOM 2390 O O . TYR A 1 315 ? 10.902 -11.732 2.629 1.00 53.16 315 TYR A O 1
#